Protein AF-A0A8J2WEG8-F1 (afdb_monomer_lite)

Radius of gyration: 18.37 Å; chains: 1; bounding box: 39×48×46 Å

Foldseek 3Di:
DKFAFPDDDPDDDDDDPPDDDDDDDDDDDDDDDDDDDPPCDLLNVLLLVQLVCCCVLPNRMAAEDEDCDPDCPVVVSPVVRPRYHYHDLVVLCVVVVFDDAQPLLSLCSCLQPPGTQKHFFAGSNDHDDPVLSVQVVVFVPDPFFKEAEQPDPVSVVLADHASHSMMGRCNSPVPLSSVLSVCLRNPDHDNDPCSSRVSCRVRVCVVRVVRYDYD

pLDDT: mean 78.88, std 21.75, range [21.62, 97.94]

Secondary structure (DSSP, 8-state):
-EEEETT--S-S-----------------------------TTHHHHHHHHHHHHHHSTT-EEEEEE--S-SHHHHHHHT-TTEEEEEHHHHHHHTT-----GGGGGGGGGG-TTEEEEEE--TTPPP-HHHHHHHHHHHHSS-SEEE---SGGGGTS-SS-SSSEEE-GGGSHHHHHHHHHHHHHS-----TTHHHHHIIIIIHHHHTTSEEE-

Organism: NCBI:txid27404

Structure (mmCIF, N/CA/C/O backbone):
data_AF-A0A8J2WEG8-F1
#
_entry.id   AF-A0A8J2WEG8-F1
#
loop_
_atom_site.group_PDB
_atom_site.id
_atom_site.type_symbol
_atom_site.label_atom_id
_atom_site.label_alt_id
_atom_site.label_comp_id
_atom_site.label_asym_id
_atom_site.label_entity_id
_atom_site.label_seq_id
_atom_site.pdbx_PDB_ins_code
_atom_site.Cartn_x
_atom_site.Cartn_y
_atom_site.Cartn_z
_atom_site.occupancy
_atom_site.B_iso_or_equiv
_atom_site.auth_seq_id
_atom_site.auth_comp_id
_atom_site.auth_asym_id
_atom_site.auth_atom_id
_atom_site.pdbx_PDB_model_num
ATOM 1 N N . MET A 1 1 ? -0.438 4.662 -4.567 1.00 63.84 1 MET A N 1
ATOM 2 C CA . MET A 1 1 ? -0.661 4.033 -3.245 1.00 63.84 1 MET A CA 1
ATOM 3 C C . MET A 1 1 ? -1.212 5.097 -2.301 1.00 63.84 1 MET A C 1
ATOM 5 O O . MET A 1 1 ? -0.781 6.237 -2.418 1.00 63.84 1 MET A O 1
ATOM 9 N N . PHE A 1 2 ? -2.144 4.779 -1.402 1.00 78.56 2 PHE A N 1
ATOM 10 C CA . PHE A 1 2 ? -2.620 5.716 -0.373 1.00 78.56 2 PHE A CA 1
ATOM 11 C C . PHE A 1 2 ? -2.068 5.320 0.989 1.00 78.56 2 PHE A C 1
ATOM 13 O O . PHE A 1 2 ? -1.929 4.133 1.280 1.00 78.56 2 PHE A O 1
ATOM 20 N N . LEU A 1 3 ? -1.760 6.295 1.831 1.00 73.31 3 LEU A N 1
ATOM 21 C CA . LEU A 1 3 ? -1.268 6.045 3.177 1.00 73.31 3 LEU A CA 1
ATOM 22 C C . LEU A 1 3 ? -1.825 7.029 4.192 1.00 73.31 3 LEU A C 1
ATOM 24 O O . LEU A 1 3 ? -2.225 8.143 3.855 1.00 73.31 3 LEU A O 1
ATOM 28 N N . LYS A 1 4 ? -1.798 6.601 5.450 1.00 69.12 4 LYS A N 1
ATOM 29 C CA . LYS A 1 4 ? -2.040 7.433 6.620 1.00 69.12 4 LYS A CA 1
ATOM 30 C C . LYS A 1 4 ? -0.787 7.437 7.490 1.00 69.12 4 LYS A C 1
ATOM 32 O O . LYS A 1 4 ? -0.267 6.374 7.841 1.00 69.12 4 LYS A O 1
ATOM 37 N N . ILE A 1 5 ? -0.302 8.632 7.809 1.00 73.38 5 ILE A N 1
ATOM 38 C CA . ILE A 1 5 ? 0.876 8.855 8.654 1.00 73.38 5 ILE A CA 1
ATOM 39 C C . ILE A 1 5 ? 0.472 8.834 10.135 1.00 73.38 5 ILE A C 1
ATOM 41 O O . ILE A 1 5 ? -0.645 9.214 10.492 1.00 73.38 5 ILE A O 1
ATOM 45 N N . ARG A 1 6 ? 1.392 8.385 10.993 1.00 63.53 6 ARG A N 1
ATOM 46 C CA . ARG A 1 6 ? 1.295 8.434 12.455 1.00 63.53 6 ARG A CA 1
ATOM 47 C C . ARG A 1 6 ? 0.935 9.831 12.944 1.00 63.53 6 ARG A C 1
ATOM 49 O O . ARG A 1 6 ? 1.688 10.770 12.720 1.00 63.53 6 ARG A O 1
ATOM 56 N N . GLY A 1 7 ? -0.172 9.933 13.682 1.00 43.53 7 GLY A N 1
ATOM 57 C CA . GLY A 1 7 ? -0.465 11.098 14.520 1.00 43.53 7 GLY A CA 1
ATOM 58 C C . GLY A 1 7 ? -0.994 12.346 13.808 1.00 43.53 7 GLY A C 1
ATOM 59 O O . GLY A 1 7 ? -0.510 13.438 14.077 1.00 43.53 7 GLY A O 1
ATOM 60 N N . ILE A 1 8 ? -2.048 12.218 13.000 1.00 41.75 8 ILE A N 1
ATOM 61 C CA . ILE A 1 8 ? -2.978 13.337 12.768 1.00 41.75 8 ILE A CA 1
ATOM 62 C C . ILE A 1 8 ? -4.320 12.934 13.389 1.00 41.75 8 ILE A C 1
ATOM 64 O O . ILE A 1 8 ? -5.166 12.330 12.731 1.00 41.75 8 ILE A O 1
ATOM 68 N N . TYR A 1 9 ? -4.461 13.160 14.698 1.00 35.06 9 TYR A N 1
ATOM 69 C CA . TYR A 1 9 ? -5.776 13.193 15.336 1.00 35.06 9 TYR A CA 1
ATOM 70 C C . TYR A 1 9 ? -6.404 14.547 14.996 1.00 35.06 9 TYR A C 1
ATOM 72 O O . TYR A 1 9 ? -5.795 15.591 15.224 1.00 35.06 9 TYR A O 1
ATOM 80 N N . GLU A 1 10 ? -7.592 14.512 14.398 1.00 34.84 10 GLU A N 1
ATOM 81 C CA . GLU A 1 10 ? -8.507 15.650 14.366 1.00 34.84 10 GLU A CA 1
ATOM 82 C C . GLU A 1 10 ? -8.938 15.914 15.808 1.00 34.84 10 GLU A C 1
ATOM 84 O O . GLU A 1 10 ? -9.730 15.156 16.353 1.00 34.84 10 GLU A O 1
ATOM 89 N N . ASP A 1 11 ? -8.278 16.861 16.464 1.00 28.67 11 ASP A N 1
ATOM 90 C CA . ASP A 1 11 ? -8.841 17.839 17.399 1.00 28.67 11 ASP A CA 1
ATOM 91 C C . ASP A 1 11 ? -7.688 18.501 18.171 1.00 28.67 11 ASP A C 1
ATOM 93 O O . ASP A 1 11 ? -6.724 17.854 18.571 1.00 28.67 11 ASP A O 1
ATOM 97 N N . ASP A 1 12 ? -7.817 19.815 18.350 1.00 25.55 12 ASP A N 1
ATOM 98 C CA . ASP A 1 12 ? -6.918 20.751 19.035 1.00 25.55 12 ASP A CA 1
ATOM 99 C C . ASP A 1 12 ? -5.755 21.360 18.221 1.00 25.55 12 ASP A C 1
ATOM 101 O O . ASP A 1 12 ? -4.669 20.819 18.041 1.00 25.55 12 ASP A O 1
ATOM 105 N N . TYR A 1 13 ? -6.034 22.582 17.754 1.00 28.14 13 TYR A N 1
ATOM 106 C CA . TYR A 1 13 ? -5.133 23.723 17.572 1.00 28.14 13 TYR A CA 1
ATOM 107 C C . TYR A 1 13 ? -3.614 23.457 17.527 1.00 28.14 13 TYR A C 1
ATOM 109 O O . TYR A 1 13 ? -2.961 23.239 18.539 1.00 28.14 13 TYR A O 1
ATOM 117 N N . CYS A 1 14 ? -3.043 23.725 16.349 1.00 28.84 14 CYS A N 1
ATOM 118 C CA . CYS A 1 14 ? -1.753 24.397 16.169 1.00 28.84 14 CYS A CA 1
ATOM 119 C C . CYS A 1 14 ? -0.610 23.953 17.102 1.00 28.84 14 CYS A C 1
ATOM 121 O O . CYS A 1 14 ? -0.160 24.717 17.949 1.00 28.84 14 CYS A O 1
ATOM 123 N N . HIS A 1 15 ? -0.031 22.786 16.832 1.00 21.62 15 HIS A N 1
ATOM 124 C CA . HIS A 1 15 ? 1.405 22.590 17.009 1.00 21.62 15 HIS A CA 1
ATOM 125 C C . HIS A 1 15 ? 1.957 21.848 15.795 1.00 21.62 15 HIS A C 1
ATOM 127 O O . HIS A 1 15 ? 2.031 20.626 15.739 1.00 21.62 15 HIS A O 1
ATOM 133 N N . ILE A 1 16 ? 2.359 22.637 14.797 1.00 24.36 16 ILE A N 1
ATOM 134 C CA . ILE A 1 16 ? 3.333 22.222 13.793 1.00 24.36 16 ILE A CA 1
ATOM 135 C C . ILE A 1 16 ? 4.568 21.756 14.573 1.00 24.36 16 ILE A C 1
ATOM 137 O O . ILE A 1 16 ? 5.297 22.591 15.116 1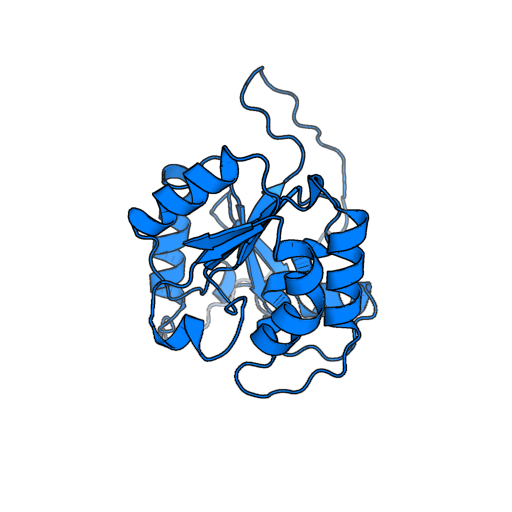.00 24.36 16 ILE A O 1
ATOM 141 N N . VAL A 1 17 ? 4.833 20.449 14.622 1.00 23.72 17 VAL A N 1
ATOM 142 C CA . VAL A 1 17 ? 6.185 19.970 14.927 1.00 23.72 17 VAL A CA 1
ATOM 143 C C . VAL A 1 17 ? 7.016 20.251 13.686 1.00 23.72 17 VAL A C 1
ATOM 145 O O . VAL A 1 17 ? 7.135 19.462 12.755 1.00 23.72 17 VAL A O 1
ATOM 148 N N . LYS A 1 18 ? 7.522 21.479 13.660 1.00 29.34 18 LYS A N 1
ATOM 149 C CA . LYS A 1 18 ? 8.563 21.932 12.763 1.00 29.34 18 LYS A CA 1
ATOM 150 C C . LYS A 1 18 ? 9.859 21.411 13.372 1.00 29.34 18 LYS A C 1
ATOM 152 O O . LYS A 1 18 ? 10.442 22.092 14.206 1.00 29.34 18 LYS A O 1
ATOM 157 N N . GLU A 1 19 ? 10.316 20.229 12.975 1.00 25.83 19 GLU A N 1
ATOM 158 C CA . GLU A 1 19 ? 11.711 19.857 13.207 1.00 25.83 19 GLU A CA 1
ATOM 159 C C . GLU A 1 19 ? 12.447 19.619 11.889 1.00 25.83 19 GLU A C 1
ATOM 161 O O . GLU A 1 19 ? 12.095 18.795 11.052 1.00 25.83 19 GLU A O 1
ATOM 166 N N . ASN A 1 20 ? 13.450 20.479 11.720 1.00 28.77 20 ASN A N 1
ATOM 167 C CA . ASN A 1 20 ? 14.451 20.561 10.674 1.00 28.77 20 ASN A CA 1
ATOM 168 C C . ASN A 1 20 ? 14.948 19.207 10.143 1.00 28.77 20 ASN A C 1
ATOM 170 O O . ASN A 1 20 ? 15.706 18.518 10.818 1.00 28.77 20 ASN A O 1
ATOM 174 N N . LEU A 1 21 ? 14.771 18.997 8.840 1.00 29.84 21 LEU A N 1
ATOM 175 C CA . LEU A 1 21 ? 15.875 18.566 7.985 1.00 29.84 21 LEU A CA 1
ATOM 176 C C . LEU A 1 21 ? 16.097 19.638 6.914 1.00 29.84 21 LEU A C 1
ATOM 178 O O . LEU A 1 21 ? 15.541 19.613 5.820 1.00 29.84 21 LEU A O 1
ATOM 182 N N . ARG A 1 22 ? 16.923 20.630 7.265 1.00 30.73 22 ARG A N 1
ATOM 183 C CA . ARG A 1 22 ? 17.682 21.393 6.271 1.00 30.73 22 ARG A CA 1
ATOM 184 C C . ARG A 1 22 ? 18.694 20.437 5.651 1.00 30.73 22 ARG A C 1
ATOM 186 O O . ARG A 1 22 ? 19.506 19.880 6.385 1.00 30.73 22 ARG A O 1
ATOM 193 N N . GLY A 1 23 ? 18.691 20.315 4.327 1.00 26.28 23 GLY A N 1
ATOM 194 C CA . GLY A 1 23 ? 19.724 19.538 3.652 1.00 26.28 23 GLY A CA 1
ATOM 195 C C . GLY A 1 23 ? 19.639 19.425 2.133 1.00 26.28 23 GLY A C 1
ATOM 196 O O . GLY A 1 23 ? 19.856 18.333 1.641 1.00 26.28 23 GLY A O 1
ATOM 197 N N . CYS A 1 24 ? 19.362 20.501 1.390 1.00 23.77 24 CYS A N 1
ATOM 198 C CA . CYS A 1 24 ? 20.124 20.825 0.171 1.00 23.77 24 CYS A CA 1
ATOM 199 C C . CYS A 1 24 ? 19.677 22.182 -0.380 1.00 23.77 24 CYS A C 1
ATOM 201 O O . CYS A 1 24 ? 18.537 22.362 -0.797 1.00 23.77 24 CYS A O 1
ATOM 203 N N . ALA A 1 25 ? 20.584 23.152 -0.345 1.00 31.81 25 ALA A N 1
ATOM 204 C CA . ALA A 1 25 ? 20.450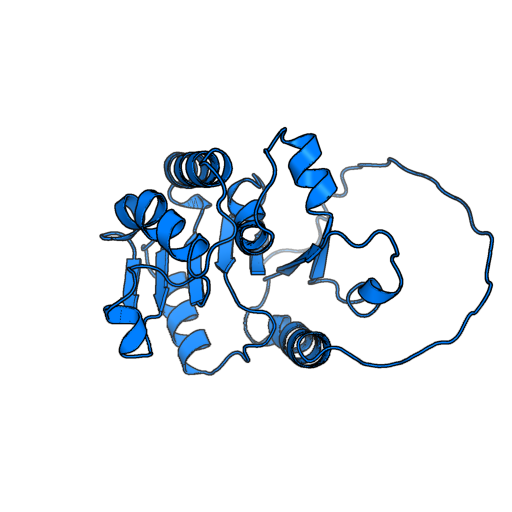 24.393 -1.083 1.00 31.81 25 ALA A CA 1
ATOM 205 C C . ALA A 1 25 ? 20.877 24.134 -2.528 1.00 31.81 25 ALA A C 1
ATOM 207 O O . ALA A 1 25 ? 22.004 23.692 -2.718 1.00 31.81 25 ALA A O 1
ATOM 208 N N . LEU A 1 26 ? 20.041 24.463 -3.514 1.00 28.20 26 LEU A N 1
ATOM 209 C CA . LEU A 1 26 ? 20.495 24.780 -4.868 1.00 28.20 26 LEU A CA 1
ATOM 210 C C . LEU A 1 26 ? 19.678 25.952 -5.430 1.00 28.20 26 LEU A C 1
ATOM 212 O O . LEU A 1 26 ? 18.505 26.146 -5.118 1.00 28.20 26 LEU A O 1
ATOM 216 N N . THR A 1 27 ? 20.401 26.800 -6.145 1.00 28.19 27 THR A N 1
ATOM 217 C CA . THR A 1 27 ? 20.140 28.197 -6.494 1.00 28.19 27 THR A CA 1
ATOM 218 C C . THR A 1 27 ? 19.196 28.375 -7.685 1.00 28.19 27 THR A C 1
ATOM 220 O O . THR A 1 27 ? 19.037 27.484 -8.511 1.00 28.19 27 THR A O 1
ATOM 223 N N . ARG A 1 28 ? 18.590 29.569 -7.777 1.00 36.62 28 ARG A N 1
ATOM 224 C CA . ARG A 1 28 ? 17.896 30.092 -8.966 1.00 36.62 28 ARG A CA 1
ATOM 225 C C . ARG A 1 28 ? 18.905 30.359 -10.091 1.00 36.62 28 ARG A C 1
ATOM 227 O O . ARG A 1 28 ? 19.757 31.207 -9.875 1.00 36.62 28 ARG A O 1
ATOM 234 N N . GLU A 1 29 ? 18.750 29.667 -11.220 1.00 33.28 29 GLU A N 1
ATOM 235 C CA . GLU A 1 29 ? 19.269 29.880 -12.600 1.00 33.28 29 GLU A CA 1
ATOM 236 C C . GLU A 1 29 ? 19.181 28.473 -13.246 1.00 33.28 29 GLU A C 1
ATOM 238 O O . GLU A 1 29 ? 19.683 27.522 -12.664 1.00 33.28 29 GLU A O 1
ATOM 243 N N . ASP A 1 30 ? 18.439 28.152 -14.307 1.00 29.56 30 ASP A N 1
ATOM 244 C CA . ASP A 1 30 ? 18.134 28.860 -15.543 1.00 29.56 30 ASP A CA 1
ATOM 245 C C . ASP A 1 30 ? 16.766 28.427 -16.104 1.00 29.56 30 ASP A C 1
ATOM 247 O O . ASP A 1 30 ? 16.448 27.242 -16.196 1.00 29.56 30 ASP A O 1
ATOM 251 N N . LEU A 1 31 ? 15.979 29.411 -16.542 1.00 39.22 31 LEU A N 1
ATOM 252 C CA . LEU A 1 31 ? 14.847 29.227 -17.445 1.00 39.22 31 LEU A CA 1
ATOM 253 C C . LEU A 1 31 ? 15.388 28.996 -18.859 1.00 39.22 31 LEU A C 1
ATOM 255 O O . LEU A 1 31 ? 15.977 29.918 -19.425 1.00 39.22 31 LEU A O 1
ATOM 259 N N . ARG A 1 32 ? 15.143 27.823 -19.450 1.00 30.00 32 ARG A N 1
ATOM 260 C CA . ARG A 1 32 ? 15.024 27.677 -20.909 1.00 30.00 32 ARG A CA 1
ATOM 261 C C . ARG A 1 32 ? 13.932 26.674 -21.225 1.00 30.00 32 ARG A C 1
ATOM 263 O O . ARG A 1 32 ? 14.094 25.479 -20.998 1.00 30.00 32 ARG A O 1
ATOM 270 N N . ASP A 1 33 ? 12.845 27.217 -21.753 1.00 41.56 33 ASP A N 1
ATOM 271 C CA . ASP A 1 33 ? 11.784 26.487 -22.418 1.00 41.56 33 ASP A CA 1
ATOM 272 C C . ASP A 1 33 ? 12.368 25.572 -23.498 1.00 41.56 33 ASP A C 1
ATOM 274 O O . ASP A 1 33 ? 13.188 25.995 -24.316 1.00 41.56 33 ASP A O 1
ATOM 278 N N . ASN A 1 34 ? 11.901 24.330 -23.529 1.00 30.31 34 ASN A N 1
ATOM 279 C CA . ASN A 1 34 ? 11.791 23.596 -24.776 1.00 30.31 34 ASN A CA 1
ATOM 280 C C . ASN A 1 34 ? 10.499 22.788 -24.742 1.00 30.31 34 ASN A C 1
ATOM 282 O O . ASN A 1 34 ? 10.383 21.771 -24.062 1.00 30.31 34 ASN A O 1
ATOM 286 N N . GLU A 1 35 ? 9.530 23.293 -25.498 1.00 45.41 35 GLU A N 1
ATOM 287 C CA . GLU A 1 35 ? 8.357 22.572 -25.963 1.00 45.41 35 GLU A CA 1
ATOM 288 C C . GLU A 1 35 ? 8.771 21.207 -26.534 1.00 45.41 35 GLU A C 1
ATOM 290 O O . GLU A 1 35 ? 9.609 21.145 -27.438 1.00 45.41 35 GLU A O 1
ATOM 295 N N . ASN A 1 36 ? 8.148 20.118 -26.069 1.00 33.06 36 ASN A N 1
ATOM 296 C CA . ASN A 1 36 ? 7.534 19.159 -26.987 1.00 33.06 36 ASN A CA 1
ATOM 297 C C . ASN A 1 36 ? 6.687 18.075 -26.300 1.00 33.06 36 ASN A C 1
ATOM 299 O O . ASN A 1 36 ? 7.152 17.307 -25.464 1.00 33.06 36 ASN A O 1
ATOM 303 N N . THR A 1 37 ? 5.472 17.959 -26.840 1.00 35.84 37 THR A N 1
ATOM 304 C CA . THR A 1 37 ? 4.606 16.772 -26.931 1.00 35.84 37 THR A CA 1
ATOM 305 C C . THR A 1 37 ? 3.865 16.311 -25.677 1.00 35.84 37 THR A C 1
ATOM 307 O O . THR A 1 37 ? 4.216 15.348 -25.003 1.00 35.84 37 THR A O 1
ATOM 310 N N . ASP A 1 38 ? 2.732 16.982 -25.485 1.00 42.72 38 ASP A N 1
ATOM 311 C CA . ASP A 1 38 ? 1.595 16.630 -24.642 1.00 42.72 38 ASP A CA 1
ATOM 312 C C . ASP A 1 38 ? 0.913 15.337 -25.145 1.00 42.72 38 ASP A C 1
ATOM 314 O O . ASP A 1 38 ? -0.056 15.347 -25.904 1.00 42.72 38 ASP A O 1
ATOM 318 N N . HIS A 1 39 ? 1.462 14.187 -24.760 1.00 44.22 39 HIS A N 1
ATOM 319 C CA . HIS A 1 39 ? 0.693 12.952 -24.641 1.00 44.22 39 HIS A CA 1
ATOM 320 C C . HIS A 1 39 ? 0.602 12.626 -23.155 1.00 44.22 39 HIS A C 1
ATOM 322 O O . HIS A 1 39 ? 1.371 11.818 -22.635 1.00 44.22 39 HIS A O 1
ATOM 328 N N . GLU A 1 40 ? -0.334 13.280 -22.460 1.00 55.75 40 GLU A N 1
ATOM 329 C CA . GLU A 1 40 ? -0.712 12.884 -21.107 1.00 55.75 40 GLU A CA 1
ATOM 330 C C . GLU A 1 40 ? -1.037 11.382 -21.135 1.00 55.75 40 GLU A C 1
ATOM 332 O O . GLU A 1 40 ? -1.952 10.938 -21.835 1.00 55.75 40 GLU A O 1
ATOM 337 N N . SER A 1 41 ? -0.203 10.573 -20.471 1.00 67.50 41 SER A N 1
ATOM 338 C CA . SER A 1 41 ? -0.316 9.117 -20.562 1.00 67.50 41 SER A CA 1
ATOM 339 C C . SER A 1 41 ? -1.704 8.670 -20.097 1.00 67.50 41 SER A C 1
ATOM 341 O O . SER A 1 41 ? -2.331 9.332 -19.264 1.00 67.50 41 SER A O 1
ATOM 343 N N . ALA A 1 42 ? -2.163 7.506 -20.570 1.00 70.00 42 ALA A N 1
ATOM 344 C CA . ALA A 1 42 ? -3.441 6.916 -20.155 1.00 70.00 42 ALA A CA 1
ATOM 345 C C . ALA A 1 42 ? -3.596 6.777 -18.623 1.00 70.00 42 ALA A C 1
ATOM 347 O O . ALA A 1 42 ? -4.707 6.582 -18.144 1.00 70.00 42 ALA A O 1
ATOM 348 N N . TYR A 1 43 ? -2.506 6.911 -17.860 1.00 74.06 43 TYR A N 1
ATOM 349 C CA . TYR A 1 43 ? -2.471 6.828 -16.403 1.00 74.06 43 TYR A CA 1
ATOM 350 C C . TYR A 1 43 ? -2.461 8.194 -15.703 1.00 74.06 43 TYR A C 1
ATOM 352 O O . TYR A 1 43 ? -2.932 8.290 -14.574 1.00 74.06 43 TYR A O 1
ATOM 360 N N . VAL A 1 44 ? -1.955 9.261 -16.336 1.00 80.88 44 VAL A N 1
ATOM 361 C CA . VAL A 1 44 ? -1.781 10.564 -15.665 1.00 80.88 44 VAL A CA 1
ATOM 362 C C . VAL A 1 44 ? -3.125 11.248 -15.424 1.00 80.88 44 VAL A C 1
ATOM 364 O O . VAL A 1 44 ? -3.401 11.663 -14.299 1.00 80.88 44 VAL A O 1
ATOM 367 N N . SER A 1 45 ? -3.988 11.326 -16.440 1.00 83.69 45 SER A N 1
ATOM 368 C CA . SER A 1 45 ? -5.290 11.999 -16.311 1.00 83.69 45 SER A CA 1
ATOM 369 C C . SER A 1 45 ? -6.217 11.312 -15.285 1.00 83.69 45 SER A C 1
ATOM 371 O O . SER A 1 45 ? -6.737 11.994 -14.391 1.00 83.69 45 SER A O 1
ATOM 373 N N . PRO A 1 46 ? -6.382 9.968 -15.298 1.00 83.94 46 PRO A N 1
ATOM 374 C CA . PRO A 1 46 ? -7.141 9.271 -14.256 1.00 83.94 46 PRO A CA 1
ATOM 375 C C . PRO A 1 46 ? -6.541 9.428 -12.855 1.00 83.94 46 PRO A C 1
ATOM 377 O O . PRO A 1 46 ? -7.287 9.614 -11.888 1.00 83.94 46 PRO A O 1
ATOM 380 N N . LEU A 1 47 ? -5.209 9.413 -12.738 1.00 85.94 47 LEU A N 1
ATOM 381 C CA . LEU A 1 47 ? -4.528 9.603 -11.463 1.00 85.94 47 LEU A CA 1
ATOM 382 C C . LEU A 1 47 ? -4.763 11.011 -10.906 1.00 85.94 47 LEU A C 1
ATOM 384 O O . LEU A 1 47 ? -5.140 11.131 -9.743 1.00 85.94 47 LEU A O 1
ATOM 388 N N . LYS A 1 48 ? -4.636 12.063 -11.726 1.00 87.38 48 LYS A N 1
ATOM 389 C CA . LYS A 1 48 ? -4.957 13.451 -11.336 1.00 87.38 48 LYS A CA 1
ATOM 390 C C . LYS A 1 48 ? -6.380 13.578 -10.812 1.00 87.38 48 LYS A C 1
ATOM 392 O O . LYS A 1 48 ? -6.608 14.147 -9.746 1.00 87.38 48 LYS A O 1
ATOM 397 N N . ARG A 1 49 ? -7.346 13.013 -11.543 1.00 88.56 49 ARG A N 1
ATOM 398 C CA . ARG A 1 49 ? -8.751 13.008 -11.122 1.00 88.56 49 ARG A CA 1
ATOM 399 C C . ARG A 1 49 ? -8.944 12.273 -9.800 1.00 88.56 49 ARG A C 1
ATOM 401 O O . ARG A 1 49 ? -9.748 12.697 -8.980 1.00 88.56 49 ARG A O 1
ATOM 408 N N . THR A 1 50 ? -8.241 11.165 -9.605 1.00 89.38 50 THR A N 1
ATOM 409 C CA . THR A 1 50 ? -8.315 10.407 -8.356 1.00 89.38 50 THR A CA 1
ATOM 410 C C . THR A 1 50 ? -7.735 11.223 -7.206 1.00 89.38 50 THR A C 1
ATOM 412 O O . THR A 1 50 ? -8.417 11.392 -6.201 1.00 89.38 50 THR A O 1
ATOM 415 N N . ILE A 1 51 ? -6.538 11.794 -7.380 1.00 90.06 51 ILE A N 1
ATOM 416 C CA . ILE A 1 51 ? -5.843 12.632 -6.393 1.00 90.06 51 ILE A CA 1
ATOM 417 C C . ILE A 1 51 ? -6.723 13.791 -5.931 1.00 90.06 51 ILE A C 1
ATOM 419 O O . ILE A 1 51 ? -6.870 13.973 -4.725 1.00 90.06 51 ILE A O 1
ATOM 423 N N . SER A 1 52 ? -7.362 14.526 -6.844 1.00 91.00 52 SER A N 1
ATOM 424 C CA . SER A 1 52 ? -8.192 15.683 -6.472 1.00 91.00 52 SER A CA 1
ATOM 425 C C . SER A 1 52 ? -9.424 15.319 -5.633 1.00 91.00 52 SER A C 1
ATOM 427 O O . SER A 1 52 ? -9.961 16.165 -4.920 1.00 91.00 52 SER A O 1
ATOM 429 N N . LEU A 1 53 ? -9.861 14.056 -5.669 1.00 91.94 53 LEU A N 1
ATOM 430 C CA . LEU A 1 53 ? -10.994 13.554 -4.891 1.00 91.94 53 LEU A CA 1
ATOM 431 C C . LEU A 1 53 ? -10.588 12.944 -3.542 1.00 91.94 53 LEU A C 1
ATOM 433 O O . LEU A 1 53 ? -11.454 12.763 -2.685 1.00 91.94 53 LEU A O 1
ATOM 437 N N . ILE A 1 54 ? -9.306 12.632 -3.321 1.00 91.94 54 ILE A N 1
ATOM 438 C CA . ILE A 1 54 ? -8.848 11.962 -2.092 1.00 91.94 54 ILE A CA 1
ATOM 439 C C . ILE A 1 54 ? -9.199 12.736 -0.821 1.00 91.94 54 ILE A C 1
ATOM 441 O O . ILE A 1 54 ? -9.764 12.102 0.070 1.00 91.94 54 ILE A O 1
ATOM 445 N N . PRO A 1 55 ? -8.996 14.064 -0.717 1.00 91.25 55 PRO A N 1
ATOM 446 C CA . PRO A 1 55 ? -9.346 14.794 0.502 1.00 91.25 55 PRO A CA 1
ATOM 447 C C . PRO A 1 55 ? -10.834 14.697 0.871 1.00 91.25 55 PRO A C 1
ATOM 449 O O . PRO A 1 55 ? -11.184 14.790 2.043 1.00 91.25 55 PRO A O 1
ATOM 452 N N . LEU A 1 56 ? -11.710 14.482 -0.120 1.00 92.50 56 LEU A N 1
ATOM 453 C CA . LEU A 1 56 ? -13.150 14.305 0.078 1.00 92.50 56 LEU A CA 1
ATOM 454 C C . LEU A 1 56 ? -13.526 12.851 0.408 1.00 92.50 56 LEU A C 1
ATOM 456 O O . LEU A 1 56 ? -14.420 12.603 1.217 1.00 92.50 56 LEU A O 1
ATOM 460 N N . ILE A 1 57 ? -12.899 11.881 -0.260 1.00 93.44 57 ILE A N 1
ATOM 461 C CA . ILE A 1 57 ? -13.235 10.457 -0.118 1.00 93.44 57 ILE A CA 1
ATOM 462 C C . ILE A 1 57 ? -12.590 9.863 1.137 1.00 93.44 57 ILE A C 1
ATOM 464 O O . ILE A 1 57 ? -13.258 9.139 1.878 1.00 93.44 57 ILE A O 1
ATOM 468 N N . TYR A 1 58 ? -11.320 10.192 1.368 1.00 91.94 58 TYR A N 1
ATOM 469 C CA . TYR A 1 58 ? -10.479 9.703 2.453 1.00 91.94 58 TYR A CA 1
ATOM 470 C C . TYR A 1 58 ? -9.783 10.881 3.164 1.00 91.94 58 TYR A C 1
ATOM 472 O O . TYR A 1 58 ? -8.585 11.106 2.971 1.00 91.94 58 TYR A O 1
ATOM 480 N N . PRO A 1 59 ? -10.506 11.643 4.006 1.00 90.38 59 PRO A N 1
ATOM 481 C CA . PRO A 1 59 ? -9.919 12.749 4.758 1.00 90.38 59 PRO A CA 1
ATOM 482 C C . PRO A 1 59 ? -8.701 12.314 5.587 1.00 90.38 59 PRO A C 1
ATOM 484 O O . PRO A 1 59 ? -8.717 11.270 6.247 1.00 90.38 59 PRO A O 1
ATOM 487 N N . GLY A 1 60 ? -7.627 13.105 5.527 1.00 89.75 60 GLY A N 1
ATOM 488 C CA . GLY A 1 60 ? -6.372 12.839 6.240 1.00 89.75 60 GLY A CA 1
ATOM 489 C C . GLY A 1 60 ? -5.478 11.757 5.620 1.00 89.75 60 GLY A C 1
ATOM 490 O O . GLY A 1 60 ? -4.513 11.337 6.260 1.00 89.75 60 GLY A O 1
ATOM 491 N N . TRP A 1 61 ? -5.784 11.286 4.408 1.00 93.12 61 TRP A N 1
ATOM 492 C CA . TRP A 1 61 ? -4.921 10.373 3.659 1.00 93.12 61 TRP A CA 1
ATOM 493 C C . TRP A 1 61 ? -4.038 11.113 2.662 1.00 93.12 61 TRP A C 1
ATOM 495 O O . TRP A 1 61 ? -4.471 12.058 2.006 1.00 93.12 61 TRP A O 1
ATOM 505 N N . THR A 1 62 ? -2.820 10.606 2.502 1.00 92.12 62 THR A N 1
ATOM 506 C CA . THR A 1 62 ? -1.841 11.079 1.525 1.00 92.12 62 THR A CA 1
ATOM 507 C C . THR A 1 62 ? -1.723 10.066 0.392 1.00 92.12 62 THR A C 1
ATOM 509 O O . THR A 1 62 ? -1.651 8.853 0.614 1.00 92.12 62 THR A O 1
ATOM 512 N N . VAL A 1 63 ? -1.672 10.548 -0.845 1.00 92.50 63 VAL A N 1
ATOM 513 C CA . VAL A 1 63 ? -1.310 9.745 -2.012 1.00 92.50 63 VAL A CA 1
ATOM 514 C C . VAL A 1 63 ? 0.201 9.733 -2.131 1.00 92.50 63 VAL A C 1
ATOM 516 O O . VAL A 1 63 ? 0.813 10.776 -2.308 1.00 92.50 63 VAL A O 1
ATOM 519 N N . ARG A 1 64 ? 0.815 8.553 -2.081 1.00 91.75 64 ARG A N 1
ATOM 520 C CA . ARG A 1 64 ? 2.247 8.405 -2.332 1.00 91.75 64 ARG A CA 1
ATOM 521 C C . ARG A 1 64 ? 2.494 7.789 -3.700 1.00 91.75 64 ARG A C 1
ATOM 523 O O . ARG A 1 64 ? 1.974 6.707 -4.015 1.00 91.75 64 ARG A O 1
ATOM 530 N N . ILE A 1 65 ? 3.283 8.497 -4.500 1.00 89.69 65 ILE A N 1
ATOM 531 C CA . ILE A 1 65 ? 3.659 8.130 -5.864 1.00 89.69 65 ILE A CA 1
ATOM 532 C C . ILE A 1 65 ? 5.147 7.803 -5.873 1.00 89.69 65 ILE A C 1
ATOM 534 O O . ILE A 1 65 ? 5.986 8.635 -5.539 1.00 89.69 65 ILE A O 1
ATOM 538 N N . TYR A 1 66 ? 5.460 6.578 -6.279 1.00 89.56 66 TYR A N 1
ATOM 539 C CA . TYR A 1 66 ? 6.826 6.105 -6.439 1.00 89.56 66 TYR A CA 1
ATOM 540 C C . TYR A 1 66 ? 7.249 6.229 -7.895 1.00 89.56 66 TYR A C 1
ATOM 542 O O . TYR A 1 66 ? 6.585 5.682 -8.774 1.00 89.56 66 TYR A O 1
ATOM 550 N N . HIS A 1 67 ? 8.348 6.935 -8.142 1.00 87.31 67 HIS A N 1
ATOM 551 C CA . HIS A 1 67 ? 8.865 7.199 -9.482 1.00 87.31 67 HIS A CA 1
ATOM 552 C C . HIS A 1 67 ? 10.372 6.941 -9.558 1.00 87.31 67 HIS A C 1
ATOM 554 O O . HIS A 1 67 ? 11.066 6.927 -8.547 1.00 87.31 67 HIS A O 1
ATOM 560 N N . ASN A 1 68 ? 10.888 6.784 -10.773 1.00 87.12 68 ASN A N 1
ATOM 561 C CA . ASN A 1 68 ? 12.323 6.785 -11.085 1.00 87.12 68 ASN A CA 1
ATOM 562 C C . ASN A 1 68 ? 12.714 7.968 -11.989 1.00 87.12 68 ASN A C 1
ATOM 564 O O . ASN A 1 68 ? 13.761 7.947 -12.631 1.00 87.12 68 ASN A O 1
ATOM 568 N N . LEU A 1 69 ? 11.841 8.975 -12.082 1.00 82.19 69 LEU A N 1
ATOM 569 C CA . LEU A 1 69 ? 12.073 10.156 -12.904 1.00 82.19 69 LEU A CA 1
ATOM 570 C C . LEU A 1 69 ? 13.243 10.977 -12.361 1.00 82.19 69 LEU A C 1
ATOM 572 O O . LEU A 1 69 ? 13.338 11.216 -11.157 1.00 82.19 69 LEU A O 1
ATOM 576 N N . THR A 1 70 ? 14.099 11.424 -13.276 1.00 68.62 70 THR A N 1
ATOM 577 C CA . THR A 1 70 ? 15.252 12.290 -13.000 1.00 68.62 70 THR A CA 1
ATOM 578 C C . THR A 1 70 ? 14.945 13.772 -13.226 1.00 68.62 70 THR A C 1
ATOM 580 O O . THR A 1 70 ? 15.666 14.620 -12.708 1.00 68.62 70 THR A O 1
ATOM 583 N N . SER A 1 71 ? 13.891 14.092 -13.990 1.00 67.12 71 SER A N 1
ATOM 584 C CA . SER A 1 71 ? 13.398 15.457 -14.211 1.00 67.12 71 SER A CA 1
ATOM 585 C C . SER A 1 71 ? 12.121 15.703 -13.412 1.00 67.12 71 SER A C 1
ATOM 587 O O . SER A 1 71 ? 11.239 14.847 -13.350 1.00 67.12 71 SER A O 1
ATOM 589 N N . SER A 1 72 ? 12.019 16.886 -12.807 1.00 61.72 72 SER A N 1
ATOM 590 C CA . SER A 1 72 ? 10.874 17.289 -11.988 1.00 61.72 72 SER A CA 1
ATOM 591 C C . SER A 1 72 ? 9.667 17.749 -12.806 1.00 61.72 72 SER A C 1
ATOM 593 O O . SER A 1 72 ? 8.586 17.876 -12.242 1.00 61.72 72 SER A O 1
ATOM 595 N N . GLU A 1 73 ? 9.809 17.996 -14.111 1.00 65.50 73 GLU A N 1
ATOM 596 C CA . GLU A 1 73 ? 8.756 18.608 -14.937 1.00 65.50 73 GLU A CA 1
ATOM 597 C C . GLU A 1 73 ? 7.489 17.765 -15.059 1.00 65.50 73 GLU A C 1
ATOM 599 O O . GLU A 1 73 ? 6.403 18.287 -14.814 1.00 65.50 73 GLU A O 1
ATOM 604 N N . ASP A 1 74 ? 7.624 16.461 -15.288 1.00 64.00 74 ASP A N 1
ATOM 605 C CA . ASP A 1 74 ? 6.483 15.535 -15.353 1.00 64.00 74 ASP A CA 1
ATOM 606 C C . ASP A 1 74 ? 5.778 15.367 -13.998 1.00 64.00 74 ASP A C 1
ATOM 608 O O . ASP A 1 74 ? 4.630 14.934 -13.919 1.00 64.00 74 ASP A O 1
ATOM 612 N N . LEU A 1 75 ? 6.463 15.720 -12.909 1.00 68.81 75 LEU A N 1
ATOM 613 C CA . LEU A 1 75 ? 5.970 15.601 -11.541 1.00 68.81 75 LEU A CA 1
ATOM 614 C C . LEU A 1 75 ? 5.395 16.906 -10.989 1.00 68.81 75 LEU A C 1
ATOM 616 O O . LEU A 1 75 ? 4.622 16.866 -10.029 1.00 68.81 75 LEU A O 1
ATOM 620 N N . LYS A 1 76 ? 5.716 18.056 -11.604 1.00 71.75 76 LYS A N 1
ATOM 621 C CA . LYS A 1 76 ? 5.193 19.375 -11.200 1.00 71.75 76 LYS A CA 1
ATOM 622 C C . LYS A 1 76 ? 3.668 19.371 -11.131 1.00 71.75 76 LYS A C 1
ATOM 624 O O . LYS A 1 76 ? 3.103 19.970 -10.222 1.00 71.75 76 LYS A O 1
ATOM 629 N N . ILE A 1 77 ? 3.027 18.610 -12.018 1.00 74.19 77 ILE A N 1
ATOM 630 C CA . ILE A 1 77 ? 1.570 18.470 -12.112 1.00 74.19 77 ILE A CA 1
ATOM 631 C C . ILE A 1 77 ? 0.906 17.896 -10.850 1.00 74.19 77 ILE A C 1
ATOM 633 O O . ILE A 1 77 ? -0.301 18.041 -10.703 1.00 74.19 77 ILE A O 1
ATOM 637 N N . PHE A 1 78 ? 1.670 17.231 -9.978 1.00 77.19 78 PHE A N 1
ATOM 638 C CA . PHE A 1 78 ? 1.201 16.678 -8.703 1.00 77.19 78 PHE A CA 1
ATOM 639 C C . PHE A 1 78 ? 1.812 17.391 -7.487 1.00 77.19 78 PHE A C 1
ATOM 641 O O . PHE A 1 78 ? 1.435 17.110 -6.356 1.00 77.19 78 PHE A O 1
ATOM 648 N N . SER A 1 79 ? 2.782 18.284 -7.704 1.00 70.00 79 SER A N 1
ATOM 649 C CA . SER A 1 79 ? 3.592 18.882 -6.632 1.00 70.00 79 SER A CA 1
ATOM 650 C C . SER A 1 79 ? 2.880 19.979 -5.835 1.00 70.00 79 SER A C 1
ATOM 652 O O . SER A 1 79 ? 3.353 20.367 -4.770 1.00 70.00 79 SER A O 1
ATOM 654 N N . GLU A 1 80 ? 1.756 20.484 -6.346 1.00 75.94 80 GLU A N 1
ATOM 655 C CA . GLU A 1 80 ? 0.979 21.556 -5.711 1.00 75.94 80 GLU A CA 1
ATOM 656 C C . GLU A 1 80 ? -0.050 21.024 -4.695 1.00 75.94 80 GLU A C 1
ATOM 658 O O . GLU A 1 80 ? -0.542 21.781 -3.857 1.00 75.94 80 GLU A O 1
ATOM 663 N N . ASP A 1 81 ? -0.349 19.722 -4.729 1.00 78.12 81 ASP A N 1
ATOM 664 C CA . ASP A 1 81 ? -1.306 19.077 -3.833 1.00 78.12 81 ASP A CA 1
ATOM 665 C C . ASP A 1 81 ? -0.646 18.692 -2.497 1.00 78.12 81 ASP A C 1
ATOM 667 O O . ASP A 1 81 ? 0.235 17.835 -2.433 1.00 78.12 81 ASP A O 1
ATOM 671 N N . PHE A 1 82 ? -1.110 19.279 -1.388 1.00 82.69 82 PHE A N 1
ATOM 672 C CA . PHE A 1 82 ? -0.549 19.044 -0.045 1.00 82.69 82 PHE A CA 1
ATOM 673 C C . PHE A 1 82 ? -0.730 17.604 0.472 1.00 82.69 82 PHE A C 1
ATOM 675 O O . PHE A 1 82 ? -0.081 17.206 1.437 1.00 82.69 82 PHE A O 1
ATOM 682 N N . HIS A 1 83 ? -1.638 16.835 -0.132 1.00 86.50 83 HIS A N 1
ATOM 683 C CA . HIS A 1 83 ? -1.903 15.431 0.182 1.00 86.50 83 HIS A CA 1
ATOM 684 C C . HIS A 1 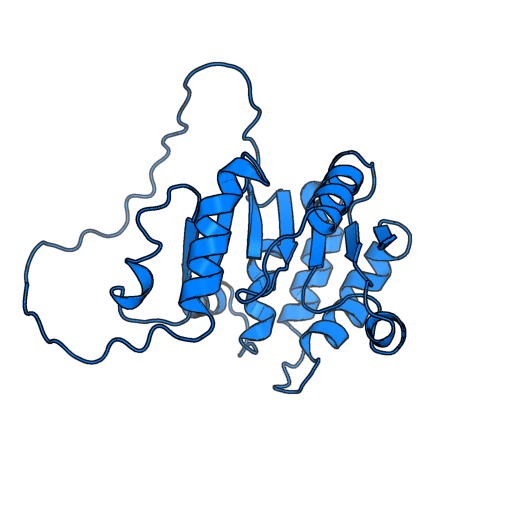83 ? -1.211 14.476 -0.799 1.00 86.50 83 HIS A C 1
ATOM 686 O O . HIS A 1 83 ? -1.631 13.323 -0.914 1.00 86.50 83 HIS A O 1
ATOM 692 N N . VAL A 1 84 ? -0.167 14.923 -1.505 1.00 89.19 84 VAL A N 1
ATOM 693 C CA . VAL A 1 84 ? 0.639 14.084 -2.398 1.00 89.19 84 VAL A CA 1
ATOM 694 C C . VAL A 1 84 ? 2.107 14.070 -1.974 1.00 89.19 84 VAL A C 1
ATOM 696 O O . VAL A 1 84 ? 2.766 15.101 -1.909 1.00 89.19 84 VAL A O 1
ATOM 699 N N . ASP A 1 85 ? 2.636 12.865 -1.769 1.00 89.12 85 ASP A N 1
ATOM 700 C CA . ASP A 1 85 ? 4.060 12.607 -1.572 1.00 89.12 85 ASP A CA 1
ATOM 701 C C . ASP A 1 85 ? 4.659 12.013 -2.852 1.00 89.12 85 ASP A C 1
ATOM 703 O O . ASP A 1 85 ? 4.280 10.920 -3.290 1.00 89.12 85 ASP A O 1
ATOM 707 N N . LEU A 1 86 ? 5.647 12.698 -3.422 1.00 87.44 86 LEU A N 1
ATOM 708 C CA . LEU A 1 86 ? 6.449 12.193 -4.534 1.00 87.44 86 LEU A CA 1
ATOM 709 C C . LEU A 1 86 ? 7.736 11.571 -3.993 1.00 87.44 86 LEU A C 1
ATOM 711 O O . LEU A 1 86 ? 8.506 12.221 -3.289 1.00 87.44 86 LEU A O 1
ATOM 715 N N . CYS A 1 87 ? 7.952 10.292 -4.284 1.00 87.56 87 CYS A N 1
ATOM 716 C CA . CYS A 1 87 ? 9.061 9.520 -3.742 1.00 87.56 87 CYS A CA 1
ATOM 717 C C . CYS A 1 87 ? 9.905 8.911 -4.861 1.00 87.56 87 CYS A C 1
ATOM 719 O O . CYS A 1 87 ? 9.431 8.058 -5.617 1.00 87.56 87 CYS A O 1
ATOM 721 N N . ASN A 1 88 ? 11.185 9.277 -4.903 1.00 89.75 88 ASN A N 1
ATOM 722 C CA . ASN A 1 88 ? 12.150 8.633 -5.780 1.00 89.75 88 ASN A CA 1
ATOM 723 C C . ASN A 1 88 ? 12.424 7.202 -5.278 1.00 89.75 88 ASN A C 1
ATOM 725 O O . ASN A 1 88 ? 13.119 6.984 -4.284 1.00 89.75 88 ASN A O 1
ATOM 729 N N . ALA A 1 89 ? 11.849 6.211 -5.960 1.00 90.12 89 ALA A N 1
ATOM 730 C CA . ALA A 1 89 ? 11.961 4.806 -5.592 1.00 90.12 89 ALA A CA 1
ATOM 731 C C . ALA A 1 89 ? 13.408 4.316 -5.681 1.00 90.12 89 ALA A C 1
ATOM 733 O O . ALA A 1 89 ? 13.859 3.597 -4.795 1.00 90.12 89 ALA A O 1
ATOM 734 N N . THR A 1 90 ? 14.149 4.741 -6.707 1.00 89.31 90 THR A N 1
ATOM 735 C CA . THR A 1 90 ? 15.555 4.366 -6.901 1.00 89.31 90 THR A CA 1
ATOM 736 C C . THR A 1 90 ? 16.450 4.847 -5.760 1.00 89.31 90 THR A C 1
ATOM 738 O O . THR A 1 90 ? 17.264 4.069 -5.265 1.00 89.31 90 THR A O 1
ATOM 741 N N . GLU A 1 91 ? 16.251 6.072 -5.268 1.00 90.56 91 GLU A N 1
ATOM 742 C CA . GLU A 1 91 ? 16.983 6.580 -4.099 1.00 90.56 91 GLU A CA 1
ATOM 743 C C . GLU A 1 91 ? 16.645 5.786 -2.832 1.00 90.56 91 GLU A C 1
ATOM 745 O O . GLU A 1 91 ? 17.538 5.403 -2.079 1.00 90.56 91 GLU A O 1
ATOM 750 N N . ILE A 1 92 ? 15.363 5.480 -2.607 1.00 90.00 92 ILE A N 1
ATOM 751 C CA . ILE A 1 92 ? 14.919 4.706 -1.438 1.00 90.00 92 ILE A CA 1
ATOM 752 C C . ILE A 1 92 ? 15.494 3.287 -1.461 1.00 90.00 92 ILE A C 1
ATOM 754 O O . ILE A 1 92 ? 15.980 2.803 -0.437 1.00 90.00 92 ILE A O 1
ATOM 758 N N . ILE A 1 93 ? 15.459 2.630 -2.621 1.00 89.25 93 ILE A N 1
ATOM 759 C CA . ILE A 1 93 ? 16.015 1.290 -2.844 1.00 89.25 93 ILE A CA 1
ATOM 760 C C . ILE A 1 93 ? 17.513 1.291 -2.549 1.00 89.25 93 ILE A C 1
ATOM 762 O O . ILE A 1 93 ? 17.980 0.454 -1.777 1.00 89.25 93 ILE A O 1
ATOM 766 N N . GLN A 1 94 ? 18.246 2.273 -3.080 1.00 89.81 94 GLN A N 1
ATOM 767 C CA . GLN A 1 94 ? 19.679 2.413 -2.843 1.00 89.81 94 GLN A CA 1
ATOM 768 C C . GLN A 1 94 ? 19.994 2.667 -1.362 1.00 89.81 94 GLN A C 1
ATOM 770 O O . GLN A 1 94 ? 20.842 1.981 -0.794 1.00 89.81 94 GLN A O 1
ATOM 775 N N . MET A 1 95 ? 19.299 3.609 -0.712 1.00 89.75 95 MET A N 1
ATOM 776 C CA . MET A 1 95 ? 19.500 3.927 0.709 1.00 89.75 95 MET A CA 1
ATOM 777 C C . MET A 1 95 ? 19.235 2.728 1.623 1.00 89.75 95 MET A C 1
ATOM 779 O O . MET A 1 95 ? 19.898 2.570 2.646 1.00 89.75 95 MET A O 1
ATOM 783 N N . ARG A 1 96 ? 18.272 1.876 1.258 1.00 88.56 96 ARG A N 1
ATOM 784 C CA . ARG A 1 96 ? 17.924 0.664 2.009 1.00 88.56 96 ARG A CA 1
ATOM 785 C C . ARG A 1 96 ? 18.712 -0.573 1.583 1.00 88.56 96 ARG A C 1
ATOM 787 O O . ARG A 1 96 ? 18.479 -1.639 2.148 1.00 88.56 96 ARG A O 1
ATOM 794 N N . ASN A 1 97 ? 19.631 -0.443 0.624 1.00 89.56 97 ASN A N 1
ATOM 795 C CA . ASN A 1 97 ? 20.378 -1.557 0.044 1.00 89.56 97 ASN A CA 1
ATOM 796 C C . ASN A 1 97 ? 19.454 -2.707 -0.410 1.00 89.56 97 ASN A C 1
ATOM 798 O O . ASN A 1 97 ? 19.734 -3.886 -0.185 1.00 89.56 97 ASN A O 1
ATOM 802 N N . LEU A 1 98 ? 18.315 -2.345 -1.003 1.00 85.69 98 LEU A N 1
ATOM 803 C CA . LEU A 1 98 ? 17.412 -3.293 -1.644 1.00 85.69 98 LEU A CA 1
ATOM 804 C C . LEU A 1 98 ? 17.978 -3.619 -3.034 1.00 85.69 98 LEU A C 1
ATOM 806 O O . LEU A 1 98 ? 18.592 -2.764 -3.673 1.00 85.69 98 LEU A O 1
ATOM 810 N N . GLY A 1 99 ? 17.823 -4.870 -3.474 1.00 83.00 99 GLY A N 1
ATOM 811 C CA . GLY A 1 99 ? 18.292 -5.309 -4.790 1.00 83.00 99 GLY A CA 1
ATOM 812 C C . GLY A 1 99 ? 17.533 -4.642 -5.940 1.00 83.00 99 GLY A C 1
ATOM 813 O O . GLY A 1 99 ? 16.741 -3.724 -5.736 1.00 83.00 99 GLY A O 1
ATOM 814 N N . ASP A 1 100 ? 17.742 -5.129 -7.163 1.00 84.50 100 ASP A N 1
ATOM 815 C CA . ASP A 1 100 ? 16.911 -4.699 -8.287 1.00 84.50 100 ASP A CA 1
ATOM 816 C C . ASP A 1 100 ? 15.464 -5.162 -8.061 1.00 84.50 100 ASP A C 1
ATOM 818 O O . ASP A 1 100 ? 15.195 -6.357 -7.903 1.00 84.50 100 ASP A O 1
ATOM 822 N N . LEU A 1 101 ? 14.544 -4.202 -7.969 1.00 86.88 101 LEU A N 1
ATOM 823 C CA . LEU A 1 101 ? 13.143 -4.458 -7.667 1.00 86.88 101 LEU A CA 1
ATOM 824 C C . LEU A 1 101 ? 12.293 -4.189 -8.897 1.00 86.88 101 LEU A C 1
ATOM 826 O O . LEU A 1 101 ? 12.306 -3.090 -9.453 1.00 86.88 101 LEU A O 1
ATOM 830 N N . PHE A 1 102 ? 11.437 -5.148 -9.233 1.00 87.25 102 PHE A N 1
ATOM 831 C CA . PHE A 1 102 ? 10.395 -4.928 -10.224 1.00 87.25 102 PHE A CA 1
ATOM 832 C C . PHE A 1 102 ? 9.500 -3.738 -9.827 1.00 87.25 102 PHE A C 1
ATOM 834 O O . PHE A 1 102 ? 8.915 -3.734 -8.747 1.00 87.25 102 PHE A O 1
ATOM 841 N N . ALA A 1 103 ? 9.353 -2.741 -10.705 1.00 87.94 103 ALA A N 1
ATOM 842 C CA . ALA A 1 103 ? 8.698 -1.469 -10.379 1.00 87.94 103 ALA A CA 1
ATOM 843 C C . ALA A 1 103 ? 7.276 -1.600 -9.807 1.00 87.94 103 ALA A C 1
ATOM 845 O O . ALA A 1 103 ? 6.863 -0.792 -8.974 1.00 87.94 103 ALA A O 1
ATOM 846 N N . MET A 1 104 ? 6.540 -2.656 -10.178 1.00 85.88 104 MET A N 1
ATOM 847 C CA . MET A 1 104 ? 5.225 -2.932 -9.595 1.00 85.88 104 MET A CA 1
ATOM 848 C C . MET A 1 104 ? 5.266 -3.077 -8.069 1.00 85.88 104 MET A C 1
ATOM 850 O O . MET A 1 104 ? 4.308 -2.680 -7.412 1.00 85.88 104 MET A O 1
ATOM 854 N N . THR A 1 105 ? 6.365 -3.571 -7.489 1.00 90.56 105 THR A N 1
ATOM 855 C CA . THR A 1 105 ? 6.500 -3.801 -6.042 1.00 90.56 105 THR A CA 1
ATOM 856 C C . THR A 1 105 ? 6.856 -2.538 -5.257 1.00 90.56 105 THR A C 1
ATOM 858 O O . THR A 1 105 ? 6.803 -2.546 -4.028 1.00 90.56 105 THR A O 1
ATOM 861 N N . TRP A 1 106 ? 7.179 -1.418 -5.920 1.00 91.00 106 TRP A N 1
ATOM 862 C CA . TRP A 1 106 ? 7.445 -0.141 -5.237 1.00 91.00 106 TRP A CA 1
ATOM 863 C C . TRP A 1 106 ? 6.231 0.357 -4.450 1.00 91.00 106 TRP A C 1
ATOM 865 O O . TRP A 1 106 ? 6.379 1.041 -3.439 1.00 91.00 106 TRP A O 1
ATOM 875 N N . ARG A 1 107 ? 5.026 -0.068 -4.853 1.00 89.38 107 ARG A N 1
ATOM 876 C CA . ARG A 1 107 ? 3.764 0.190 -4.147 1.00 89.38 107 ARG A CA 1
ATOM 877 C C . ARG A 1 107 ? 3.730 -0.351 -2.711 1.00 89.38 107 ARG A C 1
ATOM 879 O O . ARG A 1 107 ? 2.777 -0.069 -2.001 1.00 89.38 107 ARG A O 1
ATOM 886 N N . TRP A 1 108 ? 4.723 -1.128 -2.279 1.00 92.31 108 TRP A N 1
ATOM 887 C CA . TRP A 1 108 ? 4.826 -1.643 -0.911 1.00 92.31 108 TRP A CA 1
ATOM 888 C C . TRP A 1 108 ? 5.923 -0.980 -0.082 1.00 92.31 108 TRP A C 1
ATOM 890 O O . TRP A 1 108 ? 6.049 -1.291 1.099 1.00 92.31 108 TRP A O 1
ATOM 900 N N . LEU A 1 109 ? 6.723 -0.074 -0.660 1.00 93.38 109 LEU A N 1
ATOM 901 C CA . LEU A 1 109 ? 7.807 0.607 0.061 1.00 93.38 109 LEU A CA 1
ATOM 902 C C . LEU A 1 109 ? 7.332 1.289 1.363 1.00 93.38 109 LEU A C 1
ATOM 904 O O . LEU A 1 109 ? 8.078 1.267 2.341 1.00 93.38 109 LEU A O 1
ATOM 908 N N . PRO A 1 110 ? 6.090 1.801 1.455 1.00 94.50 110 PRO A N 1
ATOM 909 C CA . PRO A 1 110 ? 5.538 2.354 2.695 1.00 94.50 110 PRO A CA 1
ATOM 910 C C . PRO A 1 110 ? 5.350 1.363 3.830 1.00 94.50 110 PRO A C 1
ATOM 912 O O . PRO A 1 110 ? 5.276 1.790 4.976 1.00 94.50 110 PRO A O 1
ATOM 915 N N . LEU A 1 111 ? 5.318 0.056 3.559 1.00 95.19 111 LEU A N 1
ATOM 916 C CA . LEU A 1 111 ? 5.336 -0.946 4.626 1.00 95.19 111 LEU A CA 1
ATOM 917 C C . LEU A 1 111 ? 6.642 -0.899 5.422 1.00 95.19 111 LEU A C 1
ATOM 919 O O . LEU A 1 111 ? 6.653 -1.301 6.579 1.00 95.19 111 LEU A O 1
ATOM 923 N N . LEU A 1 112 ? 7.726 -0.405 4.817 1.00 93.94 112 LEU A N 1
ATOM 924 C CA . LEU A 1 112 ? 9.018 -0.232 5.472 1.00 93.94 112 LEU A CA 1
ATOM 925 C C . LEU A 1 112 ? 9.188 1.154 6.116 1.00 93.94 112 LEU A C 1
ATOM 927 O O . LEU A 1 112 ? 10.227 1.415 6.720 1.00 93.94 112 LEU A O 1
ATOM 931 N N . ASP A 1 113 ? 8.218 2.058 5.965 1.00 92.50 113 ASP A N 1
ATOM 932 C CA . ASP A 1 113 ? 8.264 3.407 6.526 1.00 92.50 113 ASP A CA 1
ATOM 933 C C . ASP A 1 113 ? 7.726 3.410 7.969 1.00 92.50 113 ASP A C 1
ATOM 935 O O . ASP A 1 113 ? 6.584 3.027 8.251 1.00 92.50 113 ASP A O 1
ATOM 939 N N . ASP A 1 114 ? 8.563 3.847 8.909 1.00 90.19 114 ASP A N 1
ATOM 940 C CA . ASP A 1 114 ? 8.235 3.890 10.335 1.00 90.19 114 ASP A CA 1
ATOM 941 C C . ASP A 1 114 ? 7.181 4.941 10.687 1.00 90.19 114 ASP A C 1
ATOM 943 O O . ASP A 1 114 ? 6.556 4.850 11.750 1.00 90.19 114 ASP A O 1
ATOM 947 N N . LEU A 1 115 ? 6.947 5.906 9.797 1.00 91.50 115 LEU A N 1
ATOM 948 C CA . LEU A 1 115 ? 5.938 6.945 9.963 1.00 91.50 115 LEU A CA 1
ATOM 949 C C . LEU A 1 115 ? 4.563 6.518 9.443 1.00 91.50 115 LEU A C 1
ATOM 951 O O . LEU A 1 115 ? 3.572 7.168 9.757 1.00 91.50 115 LEU A O 1
ATOM 955 N N . VAL A 1 116 ? 4.461 5.433 8.675 1.00 91.44 116 VAL A N 1
ATOM 956 C CA . VAL A 1 116 ? 3.206 5.027 8.027 1.00 91.44 116 VAL A CA 1
ATOM 957 C C . VAL A 1 116 ? 2.418 4.062 8.905 1.00 91.44 116 VAL A C 1
ATOM 959 O O . VAL A 1 116 ? 2.846 2.936 9.130 1.00 91.44 116 VAL A O 1
ATOM 962 N N . ASP A 1 117 ? 1.236 4.460 9.370 1.00 94.38 117 ASP A N 1
ATOM 963 C CA . ASP A 1 117 ? 0.371 3.614 10.204 1.00 94.38 117 ASP A CA 1
ATOM 964 C C . ASP A 1 117 ? -0.568 2.729 9.407 1.00 94.38 117 ASP A C 1
ATOM 966 O O . ASP A 1 117 ? -0.967 1.660 9.871 1.00 94.38 117 ASP A O 1
ATOM 970 N N . THR A 1 118 ? -1.001 3.195 8.243 1.00 96.75 118 THR A N 1
ATOM 971 C CA . THR A 1 118 ? -1.959 2.471 7.415 1.00 96.75 118 THR A CA 1
ATOM 972 C C . THR A 1 118 ? -1.635 2.692 5.949 1.00 96.75 118 THR A C 1
ATOM 974 O O . THR A 1 118 ? -1.302 3.802 5.543 1.00 96.75 118 THR A O 1
ATOM 977 N N . VAL A 1 119 ? -1.727 1.628 5.160 1.00 96.62 119 VAL A N 1
ATOM 978 C CA . VAL A 1 119 ? -1.463 1.620 3.719 1.00 96.62 119 VAL A CA 1
ATOM 979 C C . VAL A 1 119 ? -2.677 1.066 2.990 1.00 96.62 119 VAL A C 1
ATOM 981 O O . VAL A 1 119 ? -3.294 0.119 3.468 1.00 96.62 119 VAL A O 1
ATOM 984 N N . MET A 1 120 ? -2.986 1.624 1.822 1.00 95.25 120 MET A N 1
ATOM 985 C CA . MET A 1 120 ? -3.865 1.029 0.819 1.00 95.25 120 MET A CA 1
ATOM 986 C C . MET A 1 120 ? -3.157 0.988 -0.535 1.00 95.25 120 MET A C 1
ATOM 988 O O . MET A 1 120 ? -2.725 2.015 -1.071 1.00 95.25 120 MET A O 1
ATOM 992 N N . SER A 1 121 ? -3.049 -0.207 -1.106 1.00 93.56 121 SER A N 1
ATOM 993 C CA . SER A 1 121 ? -2.517 -0.402 -2.451 1.00 93.56 121 SER A CA 1
ATOM 994 C C . SER A 1 121 ? -3.613 -0.186 -3.489 1.00 93.56 121 SER A C 1
ATOM 996 O O . SER A 1 121 ? -4.694 -0.765 -3.394 1.00 93.56 121 SER A O 1
ATOM 998 N N . ARG A 1 122 ? -3.330 0.636 -4.500 1.00 89.69 122 ARG A N 1
ATOM 999 C CA . ARG A 1 122 ? -4.272 1.037 -5.550 1.00 89.69 122 ARG A CA 1
ATOM 1000 C C . ARG A 1 122 ? -3.538 1.256 -6.861 1.00 89.69 122 ARG A C 1
ATOM 1002 O O . ARG A 1 122 ? -2.451 1.844 -6.847 1.00 89.69 122 ARG A O 1
ATOM 1009 N N . ASP A 1 123 ? -4.160 0.824 -7.950 1.00 87.12 123 ASP A N 1
ATOM 1010 C CA . ASP A 1 123 ? -3.689 1.121 -9.299 1.00 87.12 123 ASP A CA 1
ATOM 1011 C C . ASP A 1 123 ? -4.036 2.567 -9.674 1.00 87.12 123 ASP A C 1
ATOM 1013 O O . ASP A 1 123 ? -5.038 3.127 -9.222 1.00 87.12 123 ASP A O 1
ATOM 1017 N N . ALA A 1 124 ? -3.162 3.197 -10.460 1.00 82.31 124 ALA A N 1
ATOM 1018 C CA . ALA A 1 124 ? -3.251 4.621 -10.790 1.00 82.31 124 ALA A CA 1
ATOM 1019 C C . ALA A 1 124 ? -4.360 4.950 -11.807 1.00 82.31 124 ALA A C 1
ATOM 1021 O O . ALA A 1 124 ? -4.825 6.085 -11.869 1.00 82.31 124 ALA A O 1
ATOM 1022 N N . ASP A 1 125 ? -4.783 3.962 -12.591 1.00 79.62 125 ASP A N 1
ATOM 1023 C CA . ASP A 1 125 ? -5.832 4.042 -13.614 1.00 79.62 125 ASP A CA 1
ATOM 1024 C C . ASP A 1 125 ? -7.230 3.675 -13.094 1.00 79.62 125 ASP A C 1
ATOM 1026 O O . ASP A 1 125 ? -8.209 3.729 -13.840 1.00 79.62 125 ASP A O 1
ATOM 1030 N N . SER A 1 126 ? -7.351 3.331 -11.812 1.00 84.62 126 SER A N 1
ATOM 1031 C CA . SER A 1 126 ? -8.602 2.867 -11.223 1.00 84.62 126 SER A CA 1
ATOM 1032 C C . SER A 1 126 ? -9.318 3.981 -10.461 1.00 84.62 126 SER A C 1
ATOM 1034 O O . SER A 1 126 ? -8.825 4.497 -9.454 1.00 84.62 126 SER A O 1
ATOM 1036 N N . ALA A 1 127 ? -10.530 4.321 -10.905 1.00 88.19 127 ALA A N 1
ATOM 1037 C CA . ALA A 1 127 ? -11.405 5.248 -10.189 1.00 88.19 127 ALA A CA 1
ATOM 1038 C C . ALA A 1 127 ? -11.891 4.641 -8.861 1.00 88.19 127 ALA A C 1
ATOM 1040 O O . ALA A 1 127 ? -12.095 3.431 -8.758 1.00 88.19 127 ALA A O 1
ATOM 1041 N N . ILE A 1 128 ? -12.093 5.479 -7.843 1.00 90.31 128 ILE A N 1
ATOM 1042 C CA . ILE A 1 128 ? -12.676 5.040 -6.568 1.00 90.31 128 ILE A CA 1
ATOM 1043 C C . ILE A 1 128 ? -14.199 5.053 -6.694 1.00 90.31 128 ILE A C 1
ATOM 1045 O O . ILE A 1 128 ? -14.794 6.075 -7.045 1.00 90.31 128 ILE A O 1
ATOM 1049 N N . ILE A 1 129 ? -14.834 3.922 -6.392 1.00 90.50 129 ILE A N 1
ATOM 1050 C CA . ILE A 1 129 ? -16.296 3.764 -6.430 1.00 90.50 129 ILE A CA 1
ATOM 1051 C C . ILE A 1 129 ? -16.889 3.707 -5.015 1.00 90.50 129 ILE A C 1
ATOM 1053 O O . ILE A 1 129 ? -16.192 3.379 -4.058 1.00 90.50 129 ILE A O 1
ATOM 1057 N N . SER A 1 130 ? -18.197 3.972 -4.871 1.00 92.06 130 SER A N 1
ATOM 1058 C CA . SER A 1 130 ? -18.873 3.989 -3.552 1.00 92.06 130 SER A CA 1
ATOM 1059 C C . SER A 1 130 ? -18.658 2.697 -2.767 1.00 92.06 130 SER A C 1
ATOM 1061 O O . SER A 1 130 ? -18.313 2.736 -1.592 1.00 92.06 130 SER A O 1
ATOM 1063 N N . ARG A 1 131 ? -18.755 1.550 -3.446 1.00 90.62 13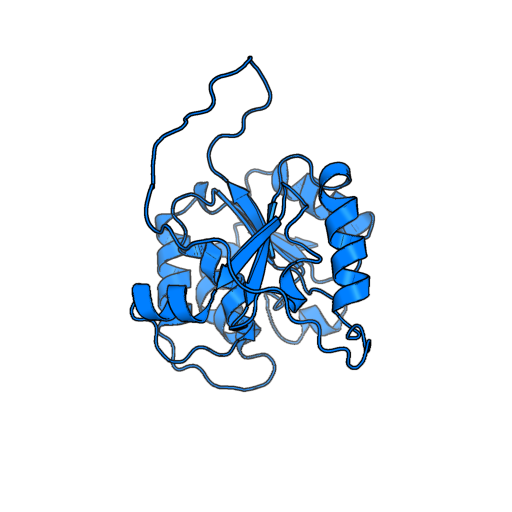1 ARG A N 1
ATOM 1064 C CA . ARG A 1 131 ? -18.569 0.236 -2.825 1.00 90.62 131 ARG A CA 1
ATOM 1065 C C . ARG A 1 131 ? -17.173 0.055 -2.223 1.00 90.62 131 ARG A C 1
ATOM 1067 O O . ARG A 1 131 ? -17.046 -0.494 -1.139 1.00 90.62 131 ARG A O 1
ATOM 1074 N N . GLU A 1 132 ? -16.133 0.520 -2.910 1.00 91.00 132 GLU A N 1
ATOM 1075 C CA . GLU A 1 132 ? -14.763 0.493 -2.384 1.00 91.00 132 GLU A CA 1
ATOM 1076 C C . GLU A 1 132 ? -14.630 1.408 -1.164 1.00 91.00 132 GLU A C 1
ATOM 1078 O O . GLU A 1 132 ? -14.075 1.009 -0.143 1.00 91.00 132 GLU A O 1
ATOM 1083 N N . LYS A 1 133 ? -15.192 2.620 -1.229 1.00 92.56 133 LYS A N 1
ATOM 1084 C CA . LYS A 1 133 ? -15.206 3.546 -0.090 1.00 92.56 133 LYS A CA 1
ATOM 1085 C C . LYS A 1 133 ? -15.894 2.930 1.132 1.00 92.56 133 LYS A C 1
ATOM 1087 O O . LYS A 1 133 ? -15.380 3.050 2.244 1.00 92.56 133 LYS A O 1
ATOM 1092 N N . GLU A 1 134 ? -17.045 2.297 0.934 1.00 94.06 134 GLU A N 1
ATOM 1093 C CA . GLU A 1 134 ? -17.815 1.621 1.983 1.00 94.06 134 GLU A CA 1
ATOM 1094 C C . GLU A 1 134 ? -17.015 0.465 2.593 1.00 94.06 134 GLU A C 1
ATOM 1096 O O . GLU A 1 134 ? -16.867 0.408 3.812 1.00 94.06 134 GLU A O 1
ATOM 1101 N N . ALA A 1 135 ? -16.403 -0.374 1.754 1.00 94.19 135 ALA A N 1
ATOM 1102 C CA . ALA A 1 135 ? -15.554 -1.485 2.178 1.00 94.19 135 ALA A CA 1
ATOM 1103 C C . ALA A 1 135 ? -14.344 -1.026 3.011 1.00 94.19 135 ALA A C 1
ATOM 1105 O O . ALA A 1 135 ? -14.053 -1.576 4.076 1.00 94.19 135 ALA A O 1
ATOM 1106 N N . VAL A 1 136 ? -13.661 0.029 2.558 1.00 94.62 136 VAL A N 1
ATOM 1107 C CA . VAL A 1 136 ? -12.547 0.638 3.292 1.00 94.62 136 VAL A CA 1
ATOM 1108 C C . VAL A 1 136 ? -13.033 1.230 4.613 1.00 94.62 136 VAL A C 1
ATOM 1110 O O . VAL A 1 136 ? -12.372 1.067 5.633 1.00 94.62 136 VAL A O 1
ATOM 1113 N N . THR A 1 137 ? -14.193 1.887 4.626 1.00 94.75 137 THR A N 1
ATOM 1114 C CA . THR A 1 137 ? -14.766 2.492 5.838 1.00 94.75 137 THR A CA 1
ATOM 1115 C C . THR A 1 137 ? -15.107 1.428 6.883 1.00 94.75 137 THR A C 1
ATOM 1117 O O . THR A 1 137 ? -14.740 1.579 8.049 1.00 94.75 137 THR A O 1
ATOM 1120 N N . GLU A 1 138 ? -15.743 0.328 6.470 1.00 96.19 138 GLU A N 1
ATOM 1121 C CA . GLU A 1 138 ? -16.022 -0.823 7.333 1.00 96.19 138 GLU A CA 1
ATOM 1122 C C . GLU A 1 138 ? -14.728 -1.395 7.921 1.00 96.19 138 GLU A C 1
ATOM 1124 O O . GLU A 1 138 ? -14.604 -1.577 9.136 1.00 96.19 138 GLU A O 1
ATOM 1129 N N . TRP A 1 139 ? -13.719 -1.616 7.076 1.00 97.19 139 TRP A N 1
ATOM 1130 C CA . TRP A 1 139 ? -12.428 -2.098 7.541 1.00 97.19 139 TRP A CA 1
ATOM 1131 C C . TRP A 1 139 ? -11.774 -1.141 8.536 1.00 97.19 139 TRP A C 1
ATOM 1133 O O . TRP A 1 139 ? -11.305 -1.592 9.585 1.00 97.19 139 TRP A O 1
ATOM 1143 N N . LEU A 1 140 ? -11.738 0.162 8.248 1.00 95.62 140 LEU A N 1
ATOM 1144 C CA . LEU A 1 140 ? -11.133 1.158 9.131 1.00 95.62 140 LEU A CA 1
ATOM 1145 C C . LEU A 1 140 ? -11.809 1.173 10.507 1.00 95.62 140 LEU A C 1
ATOM 1147 O O . LEU A 1 140 ? -11.094 1.234 11.508 1.00 95.62 140 LEU A O 1
ATOM 1151 N N . ALA A 1 141 ? -13.131 0.994 10.560 1.00 96.06 141 ALA A N 1
ATOM 1152 C CA . ALA A 1 141 ? -13.896 0.869 11.801 1.00 96.06 141 ALA A CA 1
ATOM 1153 C C . ALA A 1 141 ? -13.701 -0.478 12.532 1.00 96.06 141 ALA A C 1
ATOM 1155 O O . ALA A 1 141 ? -13.938 -0.571 13.736 1.00 96.06 141 ALA A O 1
ATOM 1156 N N . SER A 1 142 ? -13.265 -1.528 11.833 1.00 96.50 142 SER A N 1
ATOM 1157 C CA . SER A 1 142 ? -13.062 -2.860 12.415 1.00 96.50 142 SER A CA 1
ATOM 1158 C C . SER A 1 142 ? -11.772 -2.986 13.246 1.00 96.50 142 SER A C 1
ATOM 1160 O O . SER A 1 142 ? -10.829 -2.199 13.126 1.00 96.50 142 SER A O 1
ATOM 1162 N N . ASN A 1 143 ? -11.672 -4.064 14.030 1.00 96.06 143 ASN A N 1
ATOM 1163 C CA . ASN A 1 143 ? -10.435 -4.463 14.713 1.00 96.06 143 ASN A CA 1
ATOM 1164 C C . ASN A 1 143 ? -9.488 -5.300 13.831 1.00 96.06 143 ASN A C 1
ATOM 1166 O O . ASN A 1 143 ? -8.473 -5.779 14.331 1.00 96.06 143 ASN A O 1
ATOM 1170 N N . LYS A 1 144 ? -9.815 -5.496 12.547 1.00 97.50 144 LYS A N 1
ATOM 1171 C CA . LYS A 1 144 ? -8.986 -6.261 11.615 1.00 97.50 144 LYS A CA 1
ATOM 1172 C C . LYS A 1 144 ? -7.852 -5.401 11.075 1.00 97.50 144 LYS A C 1
ATOM 1174 O O . LYS A 1 144 ? -8.051 -4.228 10.739 1.00 97.50 144 LYS A O 1
ATOM 1179 N N . SER A 1 145 ? -6.672 -6.001 10.950 1.00 97.69 145 SER A N 1
ATOM 1180 C CA . SER A 1 145 ? -5.499 -5.302 10.421 1.00 97.69 145 SER A CA 1
ATOM 1181 C C . SER A 1 145 ? -5.538 -5.185 8.909 1.00 97.69 145 SER A C 1
ATOM 1183 O O . SER A 1 145 ? -5.037 -4.196 8.392 1.00 97.69 145 SER A O 1
ATOM 1185 N N . PHE A 1 146 ? -6.176 -6.119 8.204 1.00 97.94 146 PHE A N 1
ATOM 1186 C CA . PHE A 1 146 ? -6.175 -6.157 6.744 1.00 97.94 146 PHE A CA 1
ATOM 1187 C C . PHE A 1 146 ? -7.558 -5.935 6.130 1.00 97.94 146 PHE A C 1
ATOM 1189 O O . PHE A 1 146 ? -8.589 -6.289 6.704 1.00 97.94 146 PHE A O 1
ATOM 1196 N N . HIS A 1 147 ? -7.545 -5.396 4.919 1.00 95.69 147 HIS A N 1
ATOM 1197 C CA . HIS A 1 147 ? -8.677 -5.298 4.010 1.00 95.69 147 HIS A CA 1
ATOM 1198 C C . HIS A 1 147 ? -8.284 -5.882 2.666 1.00 95.69 147 HIS A C 1
ATOM 1200 O O . HIS A 1 147 ? -7.195 -5.589 2.178 1.00 95.69 147 HIS A O 1
ATOM 1206 N N . ILE A 1 148 ? -9.151 -6.704 2.083 1.00 94.50 148 ILE A N 1
ATOM 1207 C CA . ILE A 1 148 ? -8.930 -7.328 0.780 1.00 94.50 148 ILE A CA 1
ATOM 1208 C C . ILE A 1 148 ? -10.244 -7.267 0.001 1.00 94.50 148 ILE A C 1
ATOM 1210 O O . ILE A 1 148 ? -11.269 -7.727 0.502 1.00 94.50 148 ILE A O 1
ATOM 1214 N N . MET A 1 149 ? -10.208 -6.745 -1.225 1.00 89.69 149 MET A N 1
ATOM 1215 C CA . MET A 1 149 ? -11.333 -6.817 -2.161 1.00 89.69 149 MET A CA 1
ATOM 1216 C C . MET A 1 149 ? -11.091 -7.896 -3.222 1.00 89.69 149 MET A C 1
ATOM 1218 O O . MET A 1 149 ? -10.044 -7.917 -3.868 1.00 89.69 149 MET A O 1
ATOM 1222 N N . ARG A 1 150 ? -12.074 -8.778 -3.427 1.00 86.12 150 ARG A N 1
ATOM 1223 C CA . ARG A 1 150 ? -12.104 -9.836 -4.453 1.00 86.12 150 ARG A CA 1
ATOM 1224 C C . ARG A 1 150 ? -13.423 -9.784 -5.215 1.00 86.12 150 ARG A C 1
ATOM 1226 O O . ARG A 1 150 ? -14.248 -10.691 -5.189 1.00 86.12 150 ARG A O 1
ATOM 1233 N N . ASP A 1 151 ? -13.619 -8.678 -5.905 1.00 77.44 151 ASP A N 1
ATOM 1234 C CA . ASP A 1 151 ? -14.886 -8.315 -6.522 1.00 77.44 151 ASP A CA 1
ATOM 1235 C C . ASP A 1 151 ? -15.164 -8.916 -7.902 1.00 77.44 151 ASP A C 1
ATOM 1237 O O . ASP A 1 151 ? -16.318 -8.942 -8.334 1.00 77.44 151 ASP A O 1
ATOM 1241 N N . HIS A 1 152 ? -14.137 -9.399 -8.595 1.00 77.94 152 HIS A N 1
ATOM 1242 C CA . HIS A 1 152 ? -14.280 -10.122 -9.849 1.00 77.94 152 HIS A CA 1
ATOM 1243 C C . HIS A 1 152 ? -14.095 -11.629 -9.612 1.00 77.94 152 HIS A C 1
ATOM 1245 O O . HIS A 1 152 ? -13.166 -12.011 -8.901 1.00 77.94 152 HIS A O 1
ATOM 1251 N N . PRO A 1 153 ? -14.884 -12.523 -10.246 1.00 74.44 153 PRO A N 1
ATOM 1252 C CA . PRO A 1 153 ? -14.736 -13.971 -10.065 1.00 74.44 153 PRO A CA 1
ATOM 1253 C C . PRO A 1 153 ? -13.308 -14.487 -10.302 1.00 74.44 153 PRO A C 1
ATOM 1255 O O . PRO A 1 153 ? -12.869 -15.403 -9.614 1.00 74.44 153 PRO A O 1
ATOM 1258 N N . ALA A 1 154 ? -12.557 -13.869 -11.224 1.00 73.00 154 ALA A N 1
ATOM 1259 C CA . ALA A 1 154 ? -11.144 -14.194 -11.467 1.00 73.00 154 ALA A CA 1
ATOM 1260 C C . ALA A 1 154 ? -10.248 -13.999 -10.227 1.00 73.00 154 ALA A C 1
ATOM 1262 O O . ALA A 1 154 ? -9.301 -14.760 -10.041 1.00 73.00 154 ALA A O 1
ATOM 1263 N N . HIS A 1 155 ? -10.578 -13.048 -9.346 1.00 71.94 155 HIS A N 1
ATOM 1264 C CA . HIS A 1 155 ? -9.824 -12.752 -8.121 1.00 71.94 155 HIS A CA 1
ATOM 1265 C C . HIS A 1 155 ? -9.944 -13.862 -7.066 1.00 71.94 155 HIS A C 1
ATOM 1267 O O . HIS A 1 155 ? -9.210 -13.859 -6.084 1.00 71.94 155 HIS A O 1
ATOM 1273 N N . CYS A 1 156 ? -10.844 -14.832 -7.263 1.00 69.38 156 CYS A N 1
ATOM 1274 C CA . CYS A 1 156 ? -10.950 -16.024 -6.422 1.00 69.38 156 CYS A CA 1
ATOM 1275 C C . CYS A 1 156 ? -10.122 -17.208 -6.945 1.00 69.38 156 CYS A C 1
ATOM 1277 O O . CYS A 1 156 ? -9.958 -18.189 -6.222 1.00 69.38 156 CYS A O 1
ATOM 1279 N N . PHE A 1 157 ? -9.633 -17.147 -8.189 1.00 68.75 157 PHE A N 1
ATOM 1280 C CA . PHE A 1 157 ? -8.922 -18.256 -8.835 1.00 68.75 157 PHE A CA 1
ATOM 1281 C C . PHE A 1 157 ? -7.400 -18.077 -8.862 1.00 68.75 157 PHE A C 1
ATOM 1283 O O . PHE A 1 157 ? -6.689 -19.079 -8.898 1.00 68.75 157 PHE A O 1
ATOM 1290 N N . PHE A 1 158 ? -6.902 -16.835 -8.838 1.00 66.44 158 PHE A N 1
ATOM 1291 C CA . PHE A 1 158 ? -5.490 -16.523 -9.116 1.00 66.44 158 PHE A CA 1
ATOM 1292 C C . PHE A 1 158 ? -4.735 -15.822 -7.979 1.00 66.44 158 PHE A C 1
ATOM 1294 O O . PHE A 1 158 ? -3.686 -15.234 -8.208 1.00 66.44 158 PHE A O 1
ATOM 1301 N N . GLY A 1 159 ? -5.223 -15.928 -6.746 1.00 74.38 159 GLY A N 1
ATOM 1302 C CA . GLY A 1 159 ? -4.492 -15.482 -5.564 1.00 74.38 159 GLY A CA 1
ATOM 1303 C C . GLY A 1 159 ? -5.417 -15.130 -4.411 1.00 74.38 159 GLY A C 1
ATOM 1304 O O . GLY A 1 159 ? -6.638 -15.065 -4.568 1.00 74.38 159 GLY A O 1
ATOM 1305 N N . TYR A 1 160 ? -4.849 -14.909 -3.231 1.00 86.50 160 TYR A N 1
ATOM 1306 C CA . TYR A 1 160 ? -5.602 -14.438 -2.073 1.00 86.50 160 TYR A CA 1
ATOM 1307 C C . TYR A 1 160 ? -5.615 -12.912 -1.984 1.00 86.50 160 TYR A C 1
ATOM 1309 O O . TYR A 1 160 ? -6.582 -12.336 -1.479 1.00 86.50 160 TYR A O 1
ATOM 1317 N N . ILE A 1 161 ? -4.567 -12.237 -2.443 1.00 90.25 161 ILE A N 1
ATOM 1318 C CA . ILE A 1 161 ? -4.480 -10.777 -2.403 1.00 90.25 161 ILE A CA 1
ATOM 1319 C C . ILE A 1 161 ? -4.044 -10.280 -3.777 1.00 90.25 161 ILE A C 1
ATOM 1321 O O . ILE A 1 161 ? -2.976 -10.639 -4.265 1.00 90.25 161 ILE A O 1
ATOM 1325 N N . MET A 1 162 ? -4.876 -9.439 -4.387 1.00 89.31 162 MET A N 1
ATOM 1326 C CA . MET A 1 162 ? -4.558 -8.816 -5.670 1.00 89.31 162 MET A CA 1
ATOM 1327 C C . MET A 1 162 ? -3.467 -7.746 -5.491 1.00 89.31 162 MET A C 1
ATOM 1329 O O . MET A 1 162 ? -3.248 -7.234 -4.391 1.00 89.31 162 MET A O 1
ATOM 1333 N N . GLY A 1 163 ? -2.795 -7.350 -6.577 1.00 84.31 163 GLY A N 1
ATOM 1334 C CA . GLY A 1 163 ? -1.777 -6.289 -6.540 1.00 84.31 163 GLY A CA 1
ATOM 1335 C C . GLY A 1 163 ? -2.318 -4.931 -6.061 1.00 84.31 163 GLY A C 1
ATOM 1336 O O . GLY A 1 163 ? -1.576 -4.088 -5.532 1.00 84.31 163 GLY A O 1
ATOM 1337 N N . CYS A 1 164 ? -3.630 -4.726 -6.196 1.00 86.25 164 CYS A N 1
ATOM 1338 C CA . CYS A 1 164 ? -4.379 -3.542 -5.792 1.00 86.25 164 CYS A CA 1
ATOM 1339 C C . CYS A 1 164 ? -5.583 -3.894 -4.901 1.00 86.25 164 CYS A C 1
ATOM 1341 O O . CYS A 1 164 ? -5.853 -5.059 -4.621 1.00 86.25 164 CYS A O 1
ATOM 1343 N N . CYS A 1 165 ? -6.298 -2.864 -4.445 1.00 87.94 165 CYS A N 1
ATOM 1344 C CA . CYS A 1 165 ? -7.548 -2.971 -3.685 1.00 87.94 165 CYS A CA 1
ATOM 1345 C C . CYS A 1 165 ? -7.419 -3.801 -2.397 1.00 87.94 165 CYS A C 1
ATOM 1347 O O . CYS A 1 165 ? -8.299 -4.579 -2.024 1.00 87.94 165 CYS A O 1
ATOM 1349 N N . TRP A 1 166 ? -6.305 -3.600 -1.696 1.00 94.19 166 TRP A N 1
ATOM 1350 C CA . TRP A 1 166 ? -6.084 -4.119 -0.353 1.00 94.19 166 TRP A CA 1
ATOM 1351 C C . TRP A 1 166 ? -5.468 -3.041 0.534 1.00 94.19 166 TRP A C 1
ATOM 1353 O O . TRP A 1 166 ? -4.837 -2.095 0.053 1.00 94.19 166 TRP A O 1
ATOM 1363 N N . GLY A 1 167 ? -5.643 -3.189 1.842 1.00 96.38 167 GLY A N 1
ATOM 1364 C CA . GLY A 1 167 ? -5.085 -2.281 2.831 1.00 96.38 167 GLY A CA 1
ATOM 1365 C C . GLY A 1 167 ? -4.604 -2.994 4.082 1.00 96.38 167 GLY A C 1
ATOM 1366 O O . GLY A 1 167 ? -5.022 -4.113 4.381 1.00 96.38 167 GLY A O 1
ATOM 1367 N N . VAL A 1 168 ? -3.706 -2.341 4.814 1.00 97.81 168 VAL A N 1
ATOM 1368 C CA . VAL A 1 168 ? -3.164 -2.836 6.078 1.00 97.81 168 VAL A CA 1
ATOM 1369 C C . VAL A 1 168 ? -2.964 -1.707 7.087 1.00 97.81 168 VAL A C 1
ATOM 1371 O O . VAL A 1 168 ? -2.382 -0.673 6.768 1.00 97.81 168 VAL A O 1
ATOM 1374 N N . LYS A 1 169 ? -3.419 -1.916 8.326 1.00 97.81 169 LYS A N 1
ATOM 1375 C CA . LYS A 1 169 ? -3.112 -1.093 9.500 1.00 97.81 169 LYS A CA 1
ATOM 1376 C C . LYS A 1 169 ? -1.787 -1.583 10.072 1.00 97.81 169 LYS A C 1
ATOM 1378 O O . LYS A 1 169 ? -1.766 -2.384 11.005 1.00 97.81 169 LYS A O 1
ATOM 1383 N N . VAL A 1 170 ? -0.685 -1.129 9.475 1.00 96.50 170 VAL A N 1
ATOM 1384 C CA . VAL A 1 170 ? 0.692 -1.484 9.860 1.00 96.50 170 VAL A CA 1
ATOM 1385 C C . VAL A 1 170 ? 0.900 -1.334 11.366 1.00 96.50 170 VAL A C 1
ATOM 1387 O O . VAL A 1 170 ? 1.547 -2.168 11.986 1.00 96.50 170 VAL A O 1
ATOM 1390 N N . SER A 1 171 ? 0.303 -0.313 11.979 1.00 95.00 171 SER A N 1
ATOM 1391 C CA . SER A 1 171 ? 0.406 -0.055 13.418 1.00 95.00 171 SER A CA 1
ATOM 1392 C C . SER A 1 171 ? -0.120 -1.170 14.326 1.00 95.00 171 SER A C 1
ATOM 1394 O O . SER A 1 171 ? 0.345 -1.266 15.459 1.00 95.00 171 SER A O 1
ATOM 1396 N N . GLN A 1 172 ? -1.043 -2.017 13.859 1.00 95.50 172 GLN A N 1
ATOM 1397 C CA . GLN A 1 172 ? -1.636 -3.075 14.684 1.00 95.50 172 GLN A CA 1
ATOM 1398 C C . GLN A 1 172 ? -0.709 -4.278 14.897 1.00 95.50 172 GLN A C 1
ATOM 1400 O O . GLN A 1 172 ? -0.821 -4.946 15.920 1.00 95.50 172 GLN A O 1
ATOM 1405 N N . ASP A 1 173 ? 0.203 -4.545 13.960 1.00 95.94 173 ASP A N 1
ATOM 1406 C CA . ASP A 1 173 ? 1.176 -5.642 14.047 1.00 95.94 173 ASP A CA 1
ATOM 1407 C C . ASP A 1 173 ? 2.440 -5.310 13.238 1.00 95.94 173 ASP A C 1
ATOM 1409 O O . ASP A 1 173 ? 2.841 -6.017 12.308 1.00 95.94 173 ASP A O 1
ATOM 1413 N N . ARG A 1 174 ? 3.051 -4.159 13.553 1.00 95.88 174 ARG A N 1
ATOM 1414 C CA . ARG A 1 174 ? 4.167 -3.616 12.764 1.00 95.88 174 ARG A CA 1
ATOM 1415 C C . ARG A 1 174 ? 5.296 -4.624 12.617 1.00 95.88 174 ARG A C 1
ATOM 1417 O O . ARG A 1 174 ? 5.821 -4.772 11.522 1.00 95.88 174 ARG A O 1
ATOM 1424 N N . SER A 1 175 ? 5.664 -5.313 13.695 1.00 96.94 175 SER A N 1
ATOM 1425 C CA . SER A 1 175 ? 6.775 -6.265 13.679 1.00 96.94 175 SER A CA 1
ATOM 1426 C C . SER A 1 175 ? 6.560 -7.379 12.655 1.00 96.94 175 SER A C 1
ATOM 1428 O O . SER A 1 175 ? 7.452 -7.630 11.848 1.00 96.94 175 SER A O 1
ATOM 1430 N N . SER A 1 176 ? 5.383 -8.013 12.632 1.00 97.38 176 SER A N 1
ATOM 1431 C CA . SER A 1 176 ? 5.110 -9.100 11.684 1.00 97.38 176 SER A CA 1
ATOM 1432 C C . SER A 1 176 ? 4.947 -8.584 10.253 1.00 97.38 176 SER A C 1
ATOM 1434 O O . SER A 1 176 ? 5.434 -9.211 9.313 1.00 97.38 176 SER A O 1
ATOM 1436 N N . ILE A 1 177 ? 4.301 -7.426 10.082 1.00 97.56 177 ILE A N 1
ATOM 1437 C CA . ILE A 1 177 ? 4.032 -6.822 8.769 1.00 97.56 177 ILE A CA 1
ATOM 1438 C C . ILE A 1 177 ? 5.324 -6.333 8.107 1.00 97.56 177 ILE A C 1
ATOM 1440 O O . ILE A 1 177 ? 5.557 -6.629 6.936 1.00 97.56 177 ILE A O 1
ATOM 1444 N N . VAL A 1 178 ? 6.188 -5.636 8.849 1.00 96.75 178 VAL A N 1
ATOM 1445 C CA . VAL A 1 178 ? 7.495 -5.180 8.352 1.00 96.75 178 VAL A CA 1
ATOM 1446 C C . VAL A 1 178 ? 8.378 -6.381 8.029 1.00 96.75 178 VAL A C 1
ATOM 1448 O O . VAL A 1 178 ? 8.943 -6.427 6.943 1.00 96.75 178 VAL A O 1
ATOM 1451 N N . LEU A 1 179 ? 8.421 -7.402 8.894 1.00 97.38 179 LEU A N 1
ATOM 1452 C CA . LEU A 1 179 ? 9.184 -8.625 8.623 1.00 97.38 179 LEU A CA 1
ATOM 1453 C C . LEU A 1 179 ? 8.703 -9.339 7.347 1.00 97.38 179 LEU A C 1
ATOM 1455 O O . LEU A 1 179 ? 9.508 -9.892 6.597 1.00 97.38 179 LEU A O 1
ATOM 1459 N N . ALA A 1 180 ? 7.394 -9.358 7.089 1.00 97.31 180 ALA A N 1
ATOM 1460 C CA . ALA A 1 180 ? 6.852 -9.889 5.843 1.00 97.31 180 ALA A CA 1
ATOM 1461 C C . ALA A 1 180 ? 7.260 -9.032 4.636 1.00 97.31 180 ALA A C 1
ATOM 1463 O O . ALA A 1 180 ? 7.711 -9.584 3.634 1.00 97.31 180 ALA A O 1
ATOM 1464 N N . ALA A 1 181 ? 7.177 -7.704 4.746 1.00 95.75 181 ALA A N 1
ATOM 1465 C CA . ALA A 1 181 ? 7.598 -6.783 3.693 1.00 95.75 181 ALA A CA 1
ATOM 1466 C C . ALA A 1 181 ? 9.097 -6.918 3.371 1.00 95.75 181 ALA A C 1
ATOM 1468 O O . ALA A 1 181 ? 9.466 -7.027 2.205 1.00 95.75 181 ALA A O 1
ATOM 1469 N N . GLU A 1 182 ? 9.969 -7.003 4.377 1.00 95.19 182 GLU A N 1
ATOM 1470 C CA . GLU A 1 182 ? 11.408 -7.239 4.192 1.00 95.19 182 GLU A CA 1
ATOM 1471 C C . GLU A 1 182 ? 11.677 -8.530 3.410 1.00 95.19 182 GLU A C 1
ATOM 1473 O O . GLU A 1 182 ? 12.494 -8.548 2.487 1.00 95.19 182 GLU A O 1
ATOM 1478 N N . LYS A 1 183 ? 10.946 -9.611 3.715 1.00 95.19 183 LYS A N 1
ATOM 1479 C CA . LYS A 1 183 ? 11.033 -10.869 2.956 1.00 95.19 183 LYS A CA 1
ATOM 1480 C C . LYS A 1 183 ? 10.551 -10.721 1.515 1.00 95.19 183 LYS A C 1
ATOM 1482 O O . LYS A 1 183 ? 11.122 -11.352 0.630 1.00 95.19 183 LYS A O 1
ATOM 1487 N N . MET A 1 184 ? 9.529 -9.901 1.269 1.00 93.69 184 MET A N 1
ATOM 1488 C CA . MET A 1 184 ? 9.063 -9.611 -0.089 1.00 93.69 184 MET A CA 1
ATOM 1489 C C . MET A 1 184 ? 10.144 -8.890 -0.900 1.00 93.69 184 MET A C 1
ATOM 1491 O O . MET A 1 184 ? 10.384 -9.288 -2.032 1.00 93.69 184 MET A O 1
ATOM 1495 N N . PHE A 1 185 ? 10.829 -7.902 -0.312 1.00 92.38 185 PHE A N 1
ATOM 1496 C CA . PHE A 1 185 ? 11.879 -7.118 -0.981 1.00 92.38 185 PHE A CA 1
ATOM 1497 C C . PHE A 1 185 ? 13.231 -7.829 -1.117 1.00 92.38 185 PHE A C 1
ATOM 1499 O O . PHE A 1 185 ? 14.059 -7.432 -1.932 1.00 92.38 185 PHE A O 1
ATOM 1506 N N . THR A 1 186 ? 13.476 -8.860 -0.309 1.00 90.25 186 THR A N 1
ATOM 1507 C CA . THR A 1 186 ? 14.697 -9.684 -0.373 1.00 90.25 186 THR A CA 1
ATOM 1508 C C . THR A 1 186 ? 14.495 -10.992 -1.139 1.00 90.25 186 THR A C 1
ATOM 1510 O O . THR A 1 186 ? 15.439 -11.766 -1.309 1.00 90.25 186 THR A O 1
ATOM 1513 N N . ALA A 1 187 ? 13.276 -11.256 -1.622 1.00 86.75 187 ALA A N 1
ATOM 1514 C CA . ALA A 1 187 ? 13.005 -12.363 -2.527 1.00 86.75 187 ALA A CA 1
ATOM 1515 C C . ALA A 1 187 ? 13.732 -12.163 -3.869 1.00 86.75 187 ALA A C 1
ATOM 1517 O O . ALA A 1 187 ? 14.164 -11.068 -4.208 1.00 86.75 187 ALA A O 1
ATOM 1518 N N . ASN A 1 188 ? 13.867 -13.222 -4.667 1.00 81.69 188 ASN A N 1
ATOM 1519 C CA . ASN A 1 188 ? 14.423 -13.076 -6.010 1.00 81.69 188 ASN A CA 1
ATOM 1520 C C . ASN A 1 188 ? 13.376 -12.441 -6.940 1.00 81.69 188 ASN A C 1
ATOM 1522 O O . ASN A 1 188 ? 12.432 -13.125 -7.339 1.00 81.69 188 ASN A O 1
ATOM 1526 N N . HIS A 1 189 ? 13.531 -11.152 -7.259 1.00 80.38 189 HIS A N 1
ATOM 1527 C CA . HIS A 1 189 ? 12.583 -10.409 -8.089 1.00 80.38 189 HIS A CA 1
ATOM 1528 C C . HIS A 1 189 ? 12.612 -10.895 -9.539 1.00 80.38 189 HIS A C 1
ATOM 1530 O O . HIS A 1 189 ? 13.556 -10.657 -10.286 1.00 80.38 189 HIS A O 1
ATOM 1536 N N . SER A 1 190 ? 11.539 -11.576 -9.945 1.00 76.31 190 SER A N 1
ATOM 1537 C CA . SER A 1 190 ? 11.293 -11.906 -11.348 1.00 76.31 190 SER A CA 1
ATOM 1538 C C . SER A 1 190 ? 10.390 -10.848 -11.978 1.00 76.31 190 SER A C 1
ATOM 1540 O O . SER A 1 190 ? 9.418 -10.412 -11.365 1.00 76.31 190 SER A O 1
ATOM 1542 N N . HIS A 1 191 ? 10.675 -10.454 -13.216 1.00 77.38 191 HIS A N 1
ATOM 1543 C CA . HIS A 1 191 ? 9.860 -9.490 -13.960 1.00 77.38 191 HIS A CA 1
ATOM 1544 C C . HIS A 1 191 ? 8.767 -10.239 -14.731 1.00 77.38 191 HIS A C 1
ATOM 1546 O O . HIS A 1 191 ? 8.736 -10.240 -15.960 1.00 77.38 191 HIS A O 1
ATOM 1552 N N . THR A 1 192 ? 7.924 -10.964 -13.996 1.00 81.31 192 THR A N 1
ATOM 1553 C CA . THR A 1 192 ? 6.840 -11.778 -14.556 1.00 81.31 192 THR A CA 1
ATOM 1554 C C . THR A 1 192 ? 5.475 -11.220 -14.166 1.00 81.31 192 THR A C 1
ATOM 1556 O O . THR A 1 192 ? 5.339 -10.478 -13.191 1.00 81.31 192 THR A O 1
ATOM 1559 N N . TYR A 1 193 ? 4.463 -11.543 -14.973 1.00 75.31 193 TYR A N 1
ATOM 1560 C CA . TYR A 1 193 ? 3.073 -11.198 -14.682 1.00 75.31 193 TYR A CA 1
ATOM 1561 C C . TYR A 1 193 ? 2.634 -11.832 -13.350 1.00 75.31 193 TYR A C 1
ATOM 1563 O O . TYR A 1 193 ? 3.067 -12.939 -13.035 1.00 75.31 193 TYR A O 1
ATOM 1571 N N . ASP A 1 194 ? 1.829 -11.112 -12.564 1.00 82.25 194 ASP A N 1
ATOM 1572 C CA . ASP A 1 194 ? 1.354 -11.487 -11.217 1.00 82.25 194 ASP A CA 1
ATOM 1573 C C . ASP A 1 194 ? 2.435 -11.746 -10.157 1.00 82.25 194 ASP A C 1
ATOM 1575 O O . ASP A 1 194 ? 2.146 -12.246 -9.067 1.00 82.25 194 ASP A O 1
ATOM 1579 N N . TYR A 1 195 ? 3.692 -11.378 -10.427 1.00 86.31 195 TYR A N 1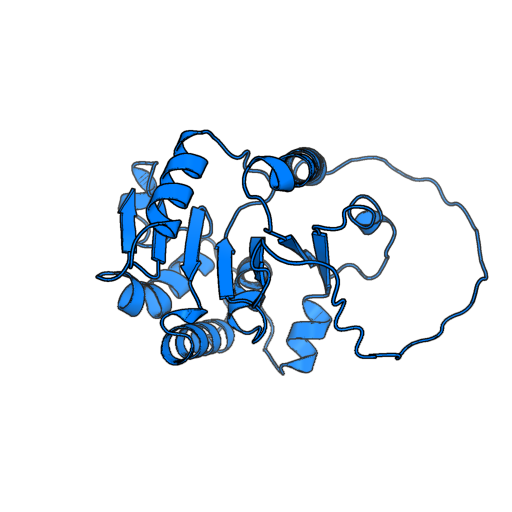
ATOM 1580 C CA . TYR A 1 195 ? 4.775 -11.552 -9.460 1.00 86.31 195 TYR A CA 1
ATOM 1581 C C . TYR A 1 195 ? 4.474 -10.876 -8.115 1.00 86.31 195 TYR A C 1
ATOM 1583 O O . TYR A 1 195 ? 4.824 -11.390 -7.050 1.00 86.31 195 TYR A O 1
ATOM 1591 N N . ASP A 1 196 ? 3.796 -9.732 -8.158 1.00 88.38 196 ASP A N 1
ATOM 1592 C CA . ASP A 1 196 ? 3.406 -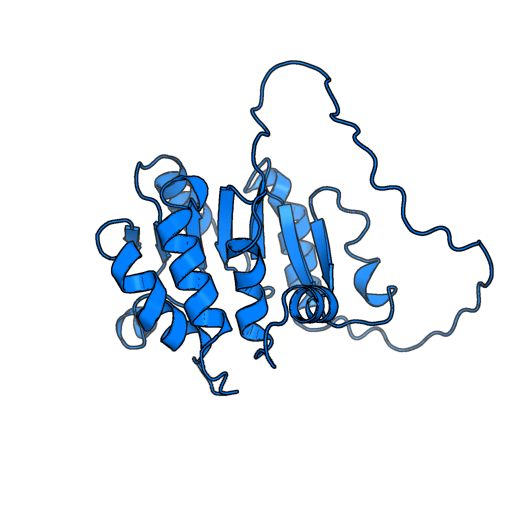8.998 -6.970 1.00 88.38 196 ASP A CA 1
ATOM 1593 C C . ASP A 1 196 ? 2.373 -9.772 -6.125 1.00 88.38 196 ASP A C 1
ATOM 1595 O O . ASP A 1 196 ? 2.532 -9.901 -4.909 1.00 88.38 196 ASP A O 1
ATOM 1599 N N . GLN A 1 197 ? 1.381 -10.385 -6.770 1.00 90.50 197 GLN A N 1
ATOM 1600 C CA . GLN A 1 197 ? 0.386 -11.247 -6.123 1.00 90.50 197 GLN A CA 1
ATOM 1601 C C . GLN A 1 197 ? 1.022 -12.495 -5.496 1.00 90.50 197 GLN A C 1
ATOM 1603 O O . GLN A 1 197 ? 0.720 -12.840 -4.354 1.00 90.50 197 GLN A O 1
ATOM 1608 N N . ILE A 1 198 ? 1.983 -13.125 -6.183 1.00 91.12 198 ILE A N 1
ATOM 1609 C CA . ILE A 1 198 ? 2.716 -14.294 -5.663 1.00 91.12 198 ILE A CA 1
ATOM 1610 C C . ILE A 1 198 ? 3.430 -13.958 -4.345 1.00 91.12 198 ILE A C 1
ATOM 1612 O O . ILE A 1 198 ? 3.427 -14.758 -3.404 1.00 91.12 198 ILE A O 1
ATOM 1616 N N . LEU A 1 199 ? 4.052 -12.779 -4.254 1.00 93.69 199 LEU A N 1
ATOM 1617 C CA . LEU A 1 199 ? 4.713 -12.340 -3.025 1.00 93.69 199 LEU A CA 1
ATOM 1618 C C . LEU A 1 199 ? 3.710 -12.033 -1.906 1.00 93.69 199 LEU A C 1
ATOM 1620 O O . LEU A 1 199 ? 3.967 -12.400 -0.756 1.00 93.69 199 LEU A O 1
ATOM 1624 N N . LEU A 1 200 ? 2.574 -11.407 -2.224 1.00 94.50 200 LEU A N 1
ATOM 1625 C CA . LEU A 1 200 ? 1.515 -11.144 -1.246 1.00 94.50 200 LEU A CA 1
ATOM 1626 C C . LEU A 1 200 ? 0.953 -12.449 -0.670 1.00 94.50 200 LEU A C 1
ATOM 1628 O O . LEU A 1 200 ? 0.862 -12.592 0.550 1.00 94.50 200 LEU A O 1
ATOM 1632 N N . ASP A 1 201 ? 0.669 -13.432 -1.517 1.00 93.12 201 ASP A N 1
ATOM 1633 C CA . ASP A 1 201 ? 0.171 -14.742 -1.097 1.00 93.12 201 ASP A CA 1
ATOM 1634 C C . ASP A 1 201 ? 1.188 -15.512 -0.251 1.00 93.12 201 ASP A C 1
ATOM 1636 O O . ASP A 1 201 ? 0.833 -16.207 0.703 1.00 93.12 201 ASP A O 1
ATOM 1640 N N . LYS A 1 202 ? 2.476 -15.373 -0.567 1.00 94.69 202 LYS A N 1
ATOM 1641 C CA . LYS A 1 202 ? 3.541 -16.062 0.161 1.00 94.69 202 LYS A CA 1
ATOM 1642 C C . LYS A 1 202 ? 3.835 -15.441 1.526 1.00 94.69 202 LYS A C 1
ATOM 1644 O O . LYS A 1 202 ? 4.134 -16.178 2.466 1.00 94.69 202 LYS A O 1
ATOM 1649 N N . PHE A 1 203 ? 3.812 -14.112 1.634 1.00 96.31 203 PHE A N 1
ATOM 1650 C CA . PHE A 1 203 ? 4.346 -13.408 2.806 1.00 96.31 203 PHE A CA 1
ATOM 1651 C C . PHE A 1 203 ? 3.302 -12.630 3.609 1.00 96.31 203 PHE A C 1
ATOM 1653 O O . PHE A 1 203 ? 3.419 -12.584 4.832 1.00 96.31 203 PHE A O 1
ATOM 1660 N N . ILE A 1 204 ? 2.274 -12.068 2.969 1.00 96.56 204 ILE A N 1
ATOM 1661 C CA . ILE A 1 204 ? 1.230 -11.283 3.647 1.00 96.56 204 ILE A CA 1
ATOM 1662 C C . ILE A 1 204 ? 0.020 -12.146 4.007 1.00 96.56 204 ILE A C 1
ATOM 1664 O O . ILE A 1 204 ? -0.467 -12.069 5.136 1.00 96.56 204 ILE A O 1
ATOM 1668 N N . TRP A 1 205 ? -0.450 -13.005 3.099 1.00 95.75 205 TRP A N 1
ATOM 1669 C CA . TRP A 1 205 ? -1.632 -13.839 3.341 1.00 95.75 205 TRP A CA 1
ATOM 1670 C C . TRP A 1 205 ? -1.561 -14.705 4.614 1.00 95.75 205 TRP A C 1
ATOM 1672 O O . TRP A 1 205 ? -2.565 -14.750 5.331 1.00 95.75 205 TRP A O 1
ATOM 1682 N N . PRO A 1 206 ? -0.414 -15.312 4.996 1.00 96.12 206 PRO A N 1
ATOM 1683 C CA . PRO A 1 206 ? -0.313 -16.061 6.252 1.00 96.12 206 PRO A CA 1
ATOM 1684 C C . PRO A 1 206 ? -0.638 -15.237 7.508 1.00 96.12 206 PRO A C 1
ATOM 1686 O O . PRO A 1 206 ? -1.050 -15.801 8.518 1.00 96.12 206 PRO A O 1
ATOM 1689 N N . ILE A 1 207 ? -0.470 -13.913 7.444 1.00 96.31 207 ILE A N 1
ATOM 1690 C CA . ILE A 1 207 ? -0.782 -12.972 8.529 1.00 96.31 207 ILE A CA 1
ATOM 1691 C C . ILE A 1 207 ? -2.211 -12.425 8.361 1.00 96.31 207 ILE A C 1
ATOM 1693 O O . ILE A 1 207 ? -2.943 -12.253 9.336 1.00 96.31 207 ILE A O 1
ATOM 1697 N N . ALA A 1 208 ? -2.637 -12.185 7.118 1.00 95.75 208 ALA A N 1
ATOM 1698 C CA . ALA A 1 208 ? -3.926 -11.577 6.800 1.00 95.75 208 ALA A CA 1
ATOM 1699 C C . ALA A 1 208 ? -5.125 -12.541 6.878 1.00 95.75 208 ALA A C 1
ATOM 1701 O O . ALA A 1 208 ? -6.239 -12.092 7.146 1.00 95.75 208 ALA A O 1
ATOM 1702 N N . GLY A 1 209 ? -4.936 -13.850 6.674 1.00 91.25 209 GLY A N 1
ATOM 1703 C CA . GLY A 1 209 ? -6.030 -14.805 6.439 1.00 91.25 209 GLY A CA 1
ATOM 1704 C C . GLY A 1 209 ? -7.136 -14.815 7.501 1.00 91.25 209 GLY A C 1
ATOM 1705 O O . GLY A 1 209 ? -8.313 -14.791 7.161 1.00 91.25 209 GLY A O 1
ATOM 1706 N N . ASN A 1 210 ? -6.773 -14.754 8.786 1.00 92.56 210 ASN A N 1
ATOM 1707 C CA . ASN A 1 210 ? -7.736 -14.679 9.901 1.00 92.56 210 ASN A CA 1
ATOM 1708 C C . ASN A 1 210 ? -7.937 -13.247 10.438 1.00 92.56 210 ASN A C 1
ATOM 1710 O O . ASN A 1 210 ? -8.736 -13.002 11.352 1.00 92.56 210 ASN A O 1
ATOM 1714 N N . ASN A 1 211 ? -7.207 -12.287 9.874 1.00 95.00 211 ASN A N 1
ATOM 1715 C CA . ASN A 1 211 ? -7.133 -10.903 10.322 1.00 95.00 211 ASN A CA 1
ATOM 1716 C C . ASN A 1 211 ? -7.510 -9.911 9.206 1.00 95.00 211 ASN A C 1
ATOM 1718 O O . ASN A 1 211 ? -6.968 -8.809 9.124 1.00 95.00 211 ASN A O 1
ATOM 1722 N N . SER A 1 212 ? -8.442 -10.312 8.342 1.00 94.81 212 SER A N 1
ATOM 1723 C CA . SER A 1 212 ? -8.916 -9.505 7.222 1.00 94.81 212 SER A CA 1
ATOM 1724 C C . SER A 1 212 ? -10.429 -9.311 7.246 1.00 94.81 212 SER A C 1
ATOM 1726 O O . SER A 1 212 ? -11.178 -10.180 7.696 1.00 94.81 212 SER A O 1
ATOM 1728 N N . VAL A 1 213 ? -10.865 -8.150 6.755 1.00 93.19 213 VAL A N 1
ATOM 1729 C CA . VAL A 1 213 ? -12.198 -7.969 6.170 1.00 93.19 213 VAL A CA 1
ATOM 1730 C C . VAL A 1 213 ? -12.061 -8.271 4.680 1.00 93.19 213 VAL A C 1
ATOM 1732 O O . VAL A 1 213 ? -11.301 -7.588 3.986 1.00 93.19 213 VAL A O 1
ATOM 1735 N N . VAL A 1 214 ? -12.746 -9.316 4.214 1.00 87.38 214 VAL A N 1
ATOM 1736 C CA . VAL A 1 214 ? -12.735 -9.750 2.810 1.00 87.38 214 VAL A CA 1
ATOM 1737 C C . VAL A 1 214 ? -14.104 -9.468 2.209 1.00 87.38 214 VAL A C 1
ATOM 1739 O O . VAL A 1 214 ? -15.110 -9.889 2.781 1.00 87.38 214 VAL A O 1
ATOM 1742 N N . LEU A 1 215 ? -14.115 -8.764 1.080 1.00 77.06 215 LEU A N 1
ATOM 1743 C CA . LEU A 1 215 ? -15.318 -8.356 0.352 1.00 77.06 215 LEU A CA 1
ATOM 1744 C C . LEU A 1 215 ? -15.294 -8.843 -1.092 1.00 77.06 215 LEU A C 1
ATOM 1746 O O . LEU A 1 215 ? -14.207 -8.770 -1.708 1.00 77.06 215 LEU A O 1
#

Sequence (215 aa):
MFLKIRGIYEDDYCHIVKENLRGCALTREDLRDNENTDHESAYVSPLKRTISLIPLIYPGWTVRIYHNLTSSEDLKIFSEDFHVDLCNATEIIQMRNLGDLFAMTWRWLPLLDDLVDTVMSRDADSAIISREKEAVTEWLASNKSFHIMRDHPAHCFFGYIMGCCWGVKVSQDRSSIVLAAEKMFTANHSHTYDYDQILLDKFIWPIAGNNSVVL